Protein AF-A0A6C0K0M3-F1 (afdb_monomer_lite)

Organism: NCBI:txid1070528

Foldseek 3Di:
DDDDDDDDPPPPPPDPDPDCLVQLVQKAWADWDAAPDQPDAAPVRGRARIWTWIAGNNNRDIGTHHPVVVVVSQVSCVVVVNDGSVPPHPPPDDPPDPPSLVSVVSHDPVVVVVVLVVLLVVLVPDLDLVVLVVSLVVVVSNPDPNVVSNVSSVVSNVVSVVVVVVVVVVVVVVVVVVVVVVVVVVVVVVVVVVVVVVVVVVVVVVVVVVVVVVVVVVVVVVVVVVVVVVVVVVVVVVVVVVVVVVVVVVVVVVVVVVVVVVVVVVVVVVVVVVVVVVVVVVVVVVVVVVVVVPPDDDDPDDDDDDDDPDDPDFWDADPPPRDTDGDD

pLDDT: mean 70.74, std 19.94, range [25.89, 95.44]

Radius of gyration: 91.62 Å; chains: 1; bounding box: 154×68×231 Å

Structure (mmCIF, N/CA/C/O backbone):
data_AF-A0A6C0K0M3-F1
#
_entry.id   AF-A0A6C0K0M3-F1
#
loop_
_atom_site.group_PDB
_atom_site.id
_atom_site.type_symbol
_atom_site.label_atom_id
_atom_site.label_alt_id
_atom_site.label_comp_id
_atom_site.label_asym_id
_atom_site.label_entity_id
_atom_site.label_seq_id
_atom_site.pdbx_PDB_ins_code
_atom_site.Cartn_x
_atom_site.Cartn_y
_atom_site.Cartn_z
_atom_site.occupancy
_atom_site.B_iso_or_equiv
_atom_site.auth_seq_id
_atom_site.auth_comp_id
_atom_site.auth_asym_id
_atom_site.auth_atom_id
_atom_site.pdbx_PDB_model_num
ATOM 1 N N . MET A 1 1 ? -62.315 42.612 74.974 1.00 31.70 1 MET A N 1
ATOM 2 C CA . MET A 1 1 ? -62.059 41.355 75.702 1.00 31.70 1 MET A CA 1
ATOM 3 C C . MET A 1 1 ? -62.603 40.217 74.867 1.00 31.70 1 MET A C 1
ATOM 5 O O . MET A 1 1 ? -63.782 40.242 74.546 1.00 31.70 1 MET A O 1
ATOM 9 N N . GLY A 1 2 ? -61.755 39.282 74.465 1.00 31.12 2 GLY A N 1
ATOM 10 C CA . GLY A 1 2 ? -62.167 38.071 73.771 1.00 31.12 2 GLY A CA 1
ATOM 11 C C . GLY A 1 2 ? -61.187 36.982 74.152 1.00 31.12 2 GLY A C 1
ATOM 12 O O . GLY A 1 2 ? -59.998 37.145 73.905 1.00 31.12 2 GLY A O 1
ATOM 13 N N . ASP A 1 3 ? -61.679 35.921 74.785 1.00 31.31 3 ASP A N 1
ATOM 14 C CA . ASP A 1 3 ? -60.904 34.704 74.972 1.00 31.31 3 ASP A CA 1
ATOM 15 C C . ASP A 1 3 ? -61.822 33.478 75.092 1.00 31.31 3 ASP A C 1
ATOM 17 O O . ASP A 1 3 ? -62.708 33.405 75.937 1.00 31.31 3 ASP A O 1
ATOM 21 N N . ARG A 1 4 ? -61.556 32.538 74.179 1.00 32.44 4 ARG A N 1
ATOM 22 C CA . ARG A 1 4 ? -61.369 31.094 74.384 1.00 32.44 4 ARG A CA 1
ATOM 23 C C . ARG A 1 4 ? -62.404 30.326 75.216 1.00 32.44 4 ARG A C 1
ATOM 25 O O . ARG A 1 4 ? -62.289 30.260 76.428 1.00 32.44 4 ARG A O 1
ATOM 32 N N . HIS A 1 5 ? -63.149 29.463 74.521 1.00 28.44 5 HIS A N 1
ATOM 33 C CA . HIS A 1 5 ? -63.139 28.032 74.844 1.00 28.44 5 HIS A CA 1
ATOM 34 C C . HIS A 1 5 ? -63.039 27.188 73.567 1.00 28.44 5 HIS A C 1
ATOM 36 O O . HIS A 1 5 ? -63.961 27.106 72.760 1.00 28.44 5 HIS A O 1
ATOM 42 N N . ARG A 1 6 ? -61.855 26.584 73.399 1.00 32.03 6 ARG A N 1
ATOM 43 C CA . ARG A 1 6 ? -61.612 25.417 72.549 1.00 32.03 6 ARG A CA 1
ATOM 44 C C . ARG A 1 6 ? -62.499 24.282 73.060 1.00 32.03 6 ARG A C 1
ATOM 46 O O . ARG A 1 6 ? -62.405 23.945 74.236 1.00 32.03 6 ARG A O 1
ATOM 53 N N . PHE A 1 7 ? -63.297 23.682 72.187 1.00 28.17 7 PHE A N 1
ATOM 54 C CA . PHE A 1 7 ? -63.831 22.350 72.447 1.00 28.17 7 PHE A CA 1
ATOM 55 C C . PHE A 1 7 ? -62.683 21.340 72.334 1.00 28.17 7 PHE A C 1
ATOM 57 O O . PHE A 1 7 ? -61.965 21.307 71.333 1.00 28.17 7 PHE A O 1
ATOM 64 N N . GLU A 1 8 ? -62.476 20.577 73.403 1.00 25.89 8 GLU A N 1
ATOM 65 C CA . GLU A 1 8 ? -61.485 19.509 73.504 1.00 25.89 8 GLU A CA 1
ATOM 66 C C . GLU A 1 8 ? -61.768 18.374 72.501 1.00 25.89 8 GLU A C 1
ATOM 68 O O . GLU A 1 8 ? -62.903 17.900 72.413 1.00 25.89 8 GLU A O 1
ATOM 73 N N . PRO A 1 9 ? -60.750 17.867 71.782 1.00 34.91 9 PRO A N 1
ATOM 74 C CA . PRO A 1 9 ? -60.844 16.637 71.012 1.00 34.91 9 PRO A CA 1
ATOM 75 C C . PRO A 1 9 ? -60.501 15.451 71.923 1.00 34.91 9 PRO A C 1
ATOM 77 O O . PRO A 1 9 ? -59.385 14.950 71.894 1.00 34.91 9 PRO A O 1
ATOM 80 N N . ASN A 1 10 ? -61.443 15.003 72.753 1.00 32.31 10 ASN A N 1
ATOM 81 C CA . ASN A 1 10 ? -61.244 13.829 73.609 1.00 32.31 10 ASN A CA 1
ATOM 82 C C . ASN A 1 10 ? -62.453 12.893 73.576 1.00 32.31 10 ASN A C 1
ATOM 84 O O . ASN A 1 10 ? -63.173 12.779 74.556 1.00 32.31 10 ASN A O 1
ATOM 88 N N . ILE A 1 11 ? -62.627 12.181 72.457 1.00 29.06 11 ILE A N 1
ATOM 89 C CA . ILE A 1 11 ? -62.876 10.727 72.469 1.00 29.06 11 ILE A CA 1
ATOM 90 C C . ILE A 1 11 ? -62.094 10.120 71.289 1.00 29.06 11 ILE A C 1
ATOM 92 O O . ILE A 1 11 ? -62.640 9.511 70.372 1.00 29.06 11 ILE A O 1
ATOM 96 N N . LEU A 1 12 ? -60.772 10.302 71.304 1.00 32.34 12 LEU A N 1
ATOM 97 C CA . LEU A 1 12 ? -59.870 9.290 70.764 1.00 32.34 12 LEU A CA 1
ATOM 98 C C . LEU A 1 12 ? -60.018 8.075 71.687 1.00 32.34 12 LEU A C 1
ATOM 100 O O . LEU A 1 12 ? -59.371 7.996 72.730 1.00 32.34 12 LEU A O 1
ATOM 104 N N . LYS A 1 13 ? -60.912 7.140 71.344 1.00 32.41 13 LYS A N 1
ATOM 105 C CA . LYS A 1 13 ? -60.803 5.780 71.876 1.00 32.41 13 LYS A CA 1
ATOM 106 C C . LYS A 1 13 ? -59.485 5.228 71.340 1.00 32.41 13 LYS A C 1
ATOM 108 O O . LYS A 1 13 ? -59.413 4.820 70.188 1.00 32.41 13 LYS A O 1
ATOM 113 N N . LEU A 1 14 ? -58.444 5.283 72.167 1.00 38.47 14 LEU A N 1
ATOM 114 C CA . LEU A 1 14 ? -57.246 4.469 72.016 1.00 38.47 14 LEU A CA 1
ATOM 115 C C . LEU A 1 14 ? -57.704 3.012 72.051 1.00 38.47 14 LEU A C 1
ATOM 117 O O . LEU A 1 14 ? -57.935 2.455 73.124 1.00 38.47 14 LEU A O 1
ATOM 121 N N . SER A 1 15 ? -57.911 2.409 70.888 1.00 39.06 15 SER A N 1
ATOM 122 C CA . SER A 1 15 ? -58.034 0.968 70.823 1.00 39.06 15 SER A CA 1
ATOM 123 C C . SER A 1 15 ? -56.615 0.404 70.968 1.00 39.06 15 SER A C 1
ATOM 125 O O . SER A 1 15 ? -55.716 0.714 70.198 1.00 39.06 15 SER A O 1
ATOM 127 N N . GLN A 1 16 ? -56.394 -0.397 72.007 1.00 51.50 16 GLN A N 1
ATOM 128 C CA . GLN A 1 16 ? -55.295 -1.371 72.069 1.00 51.50 16 GLN A CA 1
ATOM 129 C C . GLN A 1 16 ? -55.851 -2.762 71.720 1.00 51.50 16 GLN A C 1
ATOM 131 O O . GLN A 1 16 ? -55.431 -3.779 72.270 1.00 51.50 16 GLN A O 1
ATOM 136 N N . SER A 1 17 ? -56.894 -2.791 70.884 1.00 55.06 17 SER A N 1
ATOM 137 C CA . SER A 1 17 ? -57.691 -3.981 70.630 1.00 55.06 17 SER A CA 1
ATOM 138 C C . SER A 1 17 ? -57.184 -4.690 69.386 1.00 55.06 17 SER A C 1
ATOM 140 O O . SER A 1 17 ? -57.087 -4.115 68.306 1.00 55.06 17 SER A O 1
ATOM 142 N N . ASN A 1 18 ? -56.923 -5.988 69.516 1.00 56.50 18 ASN A N 1
ATOM 143 C CA . ASN A 1 18 ? -56.655 -6.844 68.361 1.00 56.50 18 ASN A CA 1
ATOM 144 C C . ASN A 1 18 ? -57.954 -7.255 67.640 1.00 56.50 18 ASN A C 1
ATOM 146 O O . ASN A 1 18 ? -57.920 -8.041 66.693 1.00 56.50 18 ASN A O 1
ATOM 150 N N . ASN A 1 19 ? -59.109 -6.742 68.079 1.00 66.44 19 ASN A N 1
ATOM 151 C CA . ASN A 1 19 ? -60.378 -6.948 67.404 1.00 66.44 19 ASN A CA 1
ATOM 152 C C . ASN A 1 19 ? -60.464 -6.050 66.158 1.00 66.44 19 ASN A C 1
ATOM 154 O O . ASN A 1 19 ? -60.468 -4.822 66.253 1.00 66.44 19 ASN A O 1
ATOM 158 N N . ILE A 1 20 ? -60.563 -6.671 64.981 1.00 65.75 20 ILE A N 1
ATOM 159 C CA . ILE A 1 20 ? -60.645 -5.981 63.683 1.00 65.75 20 ILE A CA 1
ATOM 160 C C . ILE A 1 20 ? -61.828 -5.007 63.634 1.00 65.75 20 ILE A C 1
ATOM 162 O O . ILE A 1 20 ? -61.698 -3.924 63.063 1.00 65.75 20 ILE A O 1
ATOM 166 N N . ASP A 1 21 ? -62.960 -5.371 64.240 1.00 66.69 21 ASP A N 1
ATOM 167 C CA . ASP A 1 21 ? -64.177 -4.558 64.197 1.00 66.69 21 ASP A CA 1
ATOM 168 C C . ASP A 1 21 ? -64.072 -3.302 65.085 1.00 66.69 21 ASP A C 1
ATOM 170 O O . ASP A 1 21 ? -64.702 -2.286 64.793 1.00 66.69 21 ASP A O 1
ATOM 174 N N . GLU A 1 22 ? -63.251 -3.342 66.140 1.00 64.12 22 GLU A N 1
ATOM 175 C CA . GLU A 1 22 ? -63.040 -2.225 67.077 1.00 64.12 22 GLU A CA 1
ATOM 176 C C . GLU A 1 22 ? -61.901 -1.293 66.639 1.00 64.12 22 GLU A C 1
ATOM 178 O O . GLU A 1 22 ? -61.966 -0.088 66.877 1.00 64.12 22 GLU A O 1
ATOM 183 N N . ALA A 1 23 ? -60.881 -1.848 65.981 1.00 64.75 23 ALA A N 1
ATOM 184 C CA . ALA A 1 23 ? -59.618 -1.183 65.658 1.00 64.75 23 ALA A CA 1
ATOM 185 C C . ALA A 1 23 ? -59.435 -0.930 64.154 1.00 64.75 23 ALA A C 1
ATOM 187 O O . ALA A 1 23 ? -58.316 -0.821 63.664 1.00 64.75 23 ALA A O 1
ATOM 188 N N . LEU A 1 24 ? -60.519 -0.884 63.377 1.00 68.38 24 LEU A N 1
ATOM 189 C CA . LEU A 1 24 ? -60.476 -0.948 61.911 1.00 68.38 24 LEU A CA 1
ATOM 190 C C . LEU A 1 24 ? -59.542 0.079 61.239 1.00 68.38 24 LEU A C 1
ATOM 192 O O . LEU A 1 24 ? -58.923 -0.231 60.226 1.00 68.38 24 LEU A O 1
ATOM 196 N N . LEU A 1 25 ? -59.434 1.288 61.801 1.00 67.81 25 LEU A N 1
ATOM 197 C CA . LEU A 1 25 ? -58.570 2.368 61.299 1.00 67.81 25 LEU A CA 1
ATOM 198 C C . LEU A 1 25 ? -57.067 2.105 61.530 1.00 67.81 25 LEU A C 1
ATOM 200 O O . LEU A 1 25 ? -56.226 2.781 60.941 1.00 67.81 25 LEU A O 1
ATOM 204 N N . GLU A 1 26 ? -56.730 1.153 62.398 1.00 68.69 26 GLU A N 1
ATOM 205 C CA . GLU A 1 26 ? -55.360 0.803 62.781 1.00 68.69 26 GLU A CA 1
ATOM 206 C C . GLU A 1 26 ? -54.785 -0.323 61.911 1.00 68.69 26 GLU A C 1
ATOM 208 O O . GLU A 1 26 ? -53.579 -0.542 61.934 1.00 68.69 26 GLU A O 1
ATOM 213 N N . TRP A 1 27 ? -55.609 -1.029 61.129 1.00 68.69 27 TRP A N 1
ATOM 214 C CA . TRP A 1 27 ? -55.171 -2.171 60.325 1.00 68.69 27 TRP A CA 1
ATOM 215 C C . TRP A 1 27 ? -54.848 -1.798 58.870 1.00 68.69 27 TRP A C 1
ATOM 217 O O . TRP A 1 27 ? -55.700 -1.311 58.126 1.00 68.69 27 TRP A O 1
ATOM 227 N N . TYR A 1 28 ? -53.637 -2.134 58.427 1.00 67.12 28 TYR A N 1
ATOM 228 C CA . TYR A 1 28 ? -53.098 -1.860 57.094 1.00 67.12 28 TYR A CA 1
ATOM 229 C C . TYR A 1 28 ? -52.897 -3.150 56.312 1.00 67.12 28 TYR A C 1
ATOM 231 O O . TYR A 1 28 ? -52.460 -4.160 56.861 1.00 67.12 28 TYR A O 1
ATOM 239 N N . PHE A 1 29 ? -53.205 -3.117 55.018 1.00 64.50 29 PHE A N 1
ATOM 240 C CA . PHE A 1 29 ? -52.942 -4.243 54.132 1.00 64.50 29 PHE A CA 1
ATOM 241 C C . PHE A 1 29 ? -51.439 -4.340 53.837 1.00 64.50 29 PHE A C 1
ATOM 243 O O . PHE A 1 29 ? -50.824 -3.353 53.440 1.00 64.50 29 PHE A O 1
ATOM 250 N N . PHE A 1 30 ? -50.859 -5.527 54.013 1.00 59.84 30 PHE A N 1
ATOM 251 C CA . PHE A 1 30 ? -49.427 -5.761 53.823 1.00 59.84 30 PHE A CA 1
ATOM 252 C C . PHE A 1 30 ? -49.127 -6.564 52.562 1.00 59.84 30 PHE A C 1
ATOM 254 O O . PHE A 1 30 ? -48.412 -6.103 51.675 1.00 59.84 30 PHE A O 1
ATOM 261 N N . SER A 1 31 ? -49.666 -7.780 52.481 1.00 62.44 31 SER A N 1
ATOM 262 C CA . SER A 1 31 ? -49.377 -8.700 51.386 1.00 62.44 31 SER A CA 1
ATOM 263 C C . SER A 1 31 ? -50.583 -9.550 51.029 1.00 62.44 31 SER A C 1
ATOM 265 O O . SER A 1 31 ? -51.498 -9.775 51.828 1.00 62.44 31 SER A O 1
ATOM 267 N N . GLN A 1 32 ? -50.560 -10.050 49.799 1.00 75.88 32 GLN A N 1
ATOM 268 C CA . GLN A 1 32 ? -51.421 -11.131 49.363 1.00 75.88 32 GLN A CA 1
ATOM 269 C C . GLN A 1 32 ? -50.545 -12.285 48.901 1.00 75.88 32 GLN A C 1
ATOM 271 O O . GLN A 1 32 ? -49.780 -12.143 47.949 1.00 75.88 32 GLN A O 1
ATOM 276 N N . ASP A 1 33 ? -50.735 -13.436 49.528 1.00 70.31 33 ASP A N 1
ATOM 277 C CA . ASP A 1 33 ? -49.990 -14.650 49.237 1.00 70.31 33 ASP A CA 1
ATOM 278 C C . ASP A 1 33 ? -50.957 -15.786 48.889 1.00 70.31 33 ASP A C 1
ATOM 280 O O . ASP A 1 33 ? -52.086 -15.867 49.385 1.00 70.31 33 ASP A O 1
ATOM 284 N N . ARG A 1 34 ? -50.526 -16.679 47.996 1.00 72.88 34 ARG A N 1
ATOM 285 C CA . ARG A 1 34 ? -51.274 -17.889 47.645 1.00 72.88 34 ARG A CA 1
ATOM 286 C C . ARG A 1 34 ? -50.516 -19.095 48.174 1.00 72.88 34 ARG A C 1
ATOM 288 O O . ARG A 1 34 ? -49.448 -19.420 47.669 1.00 72.88 34 ARG A O 1
ATOM 295 N N . VAL A 1 35 ? -51.091 -19.770 49.163 1.00 71.06 35 VAL A N 1
ATOM 296 C CA . VAL A 1 35 ? -50.543 -21.009 49.719 1.00 71.06 35 VAL A CA 1
ATOM 297 C C . VAL A 1 35 ? -51.148 -22.212 48.995 1.00 71.06 35 VAL A C 1
ATOM 299 O O . VAL A 1 35 ? -52.355 -22.278 48.744 1.00 71.06 35 VAL A O 1
ATOM 302 N N . HIS A 1 36 ? -50.293 -23.160 48.604 1.00 59.12 36 HIS A N 1
ATOM 303 C CA . HIS A 1 36 ? -50.689 -24.337 47.820 1.00 59.12 36 HIS A CA 1
ATOM 304 C C . HIS A 1 36 ? -51.577 -25.312 48.612 1.00 59.12 36 HIS A C 1
ATOM 306 O O . HIS A 1 36 ? -52.382 -26.033 48.025 1.00 59.12 36 HIS A O 1
ATOM 312 N N . THR A 1 37 ? -51.480 -25.288 49.941 1.00 67.06 37 THR A N 1
ATOM 313 C CA . THR A 1 37 ? -52.253 -26.106 50.883 1.00 67.06 37 THR A CA 1
ATOM 314 C C . THR A 1 37 ? -53.018 -25.219 51.863 1.00 67.06 37 THR A C 1
ATOM 316 O O . THR A 1 37 ? -52.563 -24.134 52.204 1.00 67.06 37 THR A O 1
ATOM 319 N N . LYS A 1 38 ? -54.175 -25.684 52.355 1.00 70.56 38 LYS A N 1
ATOM 320 C CA . LYS A 1 38 ? -55.010 -25.006 53.371 1.00 70.56 38 LYS A CA 1
ATOM 321 C C . LYS A 1 38 ? -54.387 -25.066 54.784 1.00 70.56 38 LYS A C 1
ATOM 323 O O . LYS A 1 38 ? -55.040 -25.517 55.721 1.00 70.56 38 LYS A O 1
ATOM 328 N N . SER A 1 39 ? -53.117 -24.687 54.916 1.00 71.19 39 SER A N 1
ATOM 329 C CA . SER A 1 39 ? -52.360 -24.706 56.177 1.00 71.19 39 SER A CA 1
ATOM 330 C C . SER A 1 39 ? -52.611 -23.471 57.041 1.00 71.19 39 SER A C 1
ATOM 332 O O . SER A 1 39 ? -52.556 -23.562 58.262 1.00 71.19 39 SER A O 1
ATOM 334 N N . GLU A 1 40 ? -52.932 -22.339 56.419 1.00 71.06 40 GLU A N 1
ATOM 335 C CA . GLU A 1 40 ? -53.134 -21.069 57.114 1.00 71.06 40 GLU A CA 1
ATOM 336 C C . GLU A 1 40 ? -54.575 -20.911 57.604 1.00 71.06 40 GLU A C 1
ATOM 338 O O . GLU A 1 40 ? -55.530 -21.308 56.921 1.00 71.06 40 GLU A O 1
ATOM 343 N N . ARG A 1 41 ? -54.745 -20.294 58.779 1.00 76.00 41 ARG A N 1
ATOM 344 C CA . ARG A 1 41 ? -56.058 -20.019 59.380 1.00 76.00 41 ARG A CA 1
ATOM 345 C C . ARG A 1 41 ? -56.385 -18.535 59.320 1.00 76.00 41 ARG A C 1
ATOM 347 O O . ARG A 1 41 ? -55.614 -17.687 59.747 1.00 76.00 41 ARG A O 1
ATOM 354 N N . CYS A 1 42 ? -57.575 -18.235 58.816 1.00 76.31 42 CYS A N 1
ATOM 355 C CA . CYS A 1 42 ? -58.160 -16.906 58.899 1.00 76.31 42 CYS A CA 1
ATOM 356 C C . CYS A 1 42 ? -58.506 -16.560 60.355 1.00 76.31 42 CYS A C 1
ATOM 358 O O . CYS A 1 42 ? -58.821 -17.457 61.129 1.00 76.31 42 CYS A O 1
ATOM 360 N N . VAL A 1 43 ? -58.630 -15.270 60.683 1.00 72.88 43 VAL A N 1
ATOM 361 C CA . VAL A 1 43 ? -59.208 -14.794 61.963 1.00 72.88 43 VAL A CA 1
ATOM 362 C C . VAL A 1 43 ? -60.587 -15.399 62.285 1.00 72.88 43 VAL A C 1
ATOM 364 O O . VAL A 1 43 ? -60.918 -15.606 63.445 1.00 72.88 43 VAL A O 1
ATOM 367 N N . CYS A 1 44 ? -61.388 -15.776 61.281 1.00 76.44 44 CYS A N 1
ATOM 368 C CA . CYS A 1 44 ? -62.646 -16.506 61.500 1.00 76.44 44 CYS A CA 1
ATOM 369 C C . CYS A 1 44 ? -62.463 -18.027 61.704 1.00 76.44 44 CYS A C 1
ATOM 371 O O . CYS A 1 44 ? -63.416 -18.787 61.538 1.00 76.44 44 CYS A O 1
ATOM 373 N N . ASN A 1 45 ? -61.238 -18.485 61.975 1.00 80.19 45 ASN A N 1
ATOM 374 C CA . ASN A 1 45 ? -60.812 -19.884 62.094 1.00 80.19 45 ASN A CA 1
ATOM 375 C C . ASN A 1 45 ? -61.045 -20.768 60.855 1.00 80.19 45 ASN A C 1
ATOM 377 O O . ASN A 1 45 ? -60.901 -21.987 60.918 1.00 80.19 45 ASN A O 1
ATOM 381 N N . SER A 1 46 ? -61.365 -20.177 59.702 1.00 77.38 46 SER A N 1
ATOM 382 C CA . SER A 1 46 ? -61.468 -20.914 58.439 1.00 77.38 46 SER A CA 1
ATOM 383 C C . SER A 1 46 ? -60.088 -21.158 57.833 1.00 77.38 46 SER A C 1
ATOM 385 O O . SER A 1 46 ? -59.286 -20.229 57.759 1.00 77.38 46 SER A O 1
ATOM 387 N N . ASN A 1 47 ? -59.832 -22.363 57.321 1.00 83.44 47 ASN A N 1
ATOM 388 C CA . ASN A 1 47 ? -58.599 -22.636 56.579 1.00 83.44 47 ASN A CA 1
ATOM 389 C C . ASN A 1 47 ? -58.623 -21.945 55.203 1.00 83.44 47 ASN A C 1
ATOM 391 O O . ASN A 1 47 ? -59.622 -22.030 54.476 1.00 83.44 47 ASN A O 1
ATOM 395 N N . ILE A 1 48 ? -57.522 -21.295 54.826 1.00 80.38 48 ILE A N 1
ATOM 396 C CA . ILE A 1 48 ? -57.436 -20.418 53.650 1.00 80.38 48 ILE A CA 1
ATOM 397 C C . ILE A 1 48 ? -56.297 -20.819 52.707 1.00 80.38 48 ILE A C 1
ATOM 399 O O . ILE A 1 48 ? -55.283 -21.361 53.126 1.00 80.38 48 ILE A O 1
ATOM 403 N N . THR A 1 49 ? -56.498 -20.578 51.408 1.00 78.62 49 THR A N 1
ATOM 404 C CA . THR A 1 49 ? -55.486 -20.765 50.345 1.00 78.62 49 THR A CA 1
ATOM 405 C C . THR A 1 49 ? -54.997 -19.450 49.750 1.00 78.62 49 THR A C 1
ATOM 407 O O . THR A 1 49 ? -53.926 -19.388 49.158 1.00 78.62 49 THR A O 1
ATOM 410 N N . ILE A 1 50 ? -55.799 -18.396 49.881 1.00 78.06 50 ILE A N 1
ATOM 411 C CA . ILE A 1 50 ? -55.430 -17.027 49.544 1.00 78.06 50 ILE A CA 1
ATOM 412 C C . ILE A 1 50 ? -55.425 -16.277 50.864 1.00 78.06 50 ILE A C 1
ATOM 414 O O . ILE A 1 50 ? -56.462 -16.190 51.530 1.00 78.06 50 ILE A O 1
ATOM 418 N N . VAL A 1 51 ? -54.244 -15.806 51.232 1.00 75.31 51 VAL A N 1
ATOM 419 C CA . VAL A 1 51 ? -53.947 -15.171 52.504 1.00 75.31 51 VAL A CA 1
ATOM 420 C C . VAL A 1 51 ? -53.766 -13.689 52.239 1.00 75.31 51 VAL A C 1
ATOM 422 O O . VAL A 1 51 ? -52.895 -13.295 51.469 1.00 75.31 51 VAL A O 1
ATOM 425 N N . HIS A 1 52 ? -54.620 -12.875 52.845 1.00 77.50 52 HIS A N 1
ATOM 426 C CA . HIS A 1 52 ? -54.451 -11.431 52.901 1.00 77.50 52 HIS A CA 1
ATOM 427 C C . HIS A 1 52 ? -53.904 -11.085 54.279 1.00 77.50 52 HIS A C 1
ATOM 429 O O . HIS A 1 52 ? -54.592 -11.283 55.283 1.00 77.50 52 HIS A O 1
ATOM 435 N N . THR A 1 53 ? -52.670 -10.606 54.322 1.00 69.94 53 THR A N 1
ATOM 436 C CA . THR A 1 53 ? -51.991 -10.245 55.563 1.00 69.94 53 THR A CA 1
ATOM 437 C C . THR A 1 53 ? -52.294 -8.793 55.885 1.00 69.94 53 THR A C 1
ATOM 439 O O . THR A 1 53 ? -52.071 -7.909 55.054 1.00 69.94 53 THR A O 1
ATOM 442 N N . TYR A 1 54 ? -52.794 -8.557 57.091 1.00 68.75 54 TYR A N 1
ATOM 443 C CA . TYR A 1 54 ? -53.032 -7.229 57.637 1.00 68.75 54 TYR A CA 1
ATOM 444 C C . TYR A 1 54 ? -52.188 -7.011 58.880 1.00 68.75 54 TYR A C 1
ATOM 446 O O . TYR A 1 54 ? -51.930 -7.952 59.627 1.00 68.75 54 TYR A O 1
ATOM 454 N N . LEU A 1 55 ? -51.790 -5.768 59.108 1.00 61.09 55 LEU A N 1
ATOM 455 C CA . LEU A 1 55 ? -50.936 -5.368 60.217 1.00 61.09 55 LEU A CA 1
ATOM 456 C C . LEU A 1 55 ? -51.587 -4.240 60.988 1.00 61.09 55 LEU A C 1
ATOM 458 O O . LEU A 1 55 ? -52.034 -3.270 60.382 1.00 61.09 55 LEU A O 1
ATOM 462 N N . ASN A 1 56 ? -51.622 -4.346 62.308 1.00 64.31 56 ASN A N 1
ATOM 463 C CA . ASN A 1 56 ? -52.078 -3.253 63.149 1.00 64.31 56 ASN A CA 1
ATOM 464 C C . ASN A 1 56 ? -50.904 -2.292 63.413 1.00 64.31 56 ASN A C 1
ATOM 466 O O . ASN A 1 56 ? -49.880 -2.701 63.957 1.00 64.31 56 ASN A O 1
ATOM 470 N N . SER A 1 57 ? -51.046 -1.015 63.049 1.00 56.94 57 SER A N 1
ATOM 471 C CA . SER A 1 57 ? -49.994 0.000 63.213 1.00 56.94 57 SER A CA 1
ATOM 472 C C . SER A 1 57 ? -49.776 0.461 64.653 1.00 56.94 57 SER A C 1
ATOM 474 O O . SER A 1 57 ? -48.805 1.159 64.926 1.00 56.94 57 SER A O 1
ATOM 476 N N . LYS A 1 58 ? -50.681 0.122 65.574 1.00 57.69 58 LYS A N 1
ATOM 477 C CA . LYS A 1 58 ? -50.586 0.448 67.001 1.00 57.69 58 LYS A CA 1
ATOM 478 C C . LYS A 1 58 ? -50.089 -0.722 67.841 1.00 57.69 58 LYS A C 1
ATOM 480 O O . LYS A 1 58 ? -49.417 -0.482 68.839 1.00 57.69 58 LYS A O 1
ATOM 485 N N . THR A 1 59 ? -50.392 -1.964 67.457 1.00 54.69 59 THR A N 1
ATOM 486 C CA . THR A 1 59 ? -49.992 -3.162 68.221 1.00 54.69 59 THR A CA 1
ATOM 487 C C . THR A 1 59 ? -48.873 -3.975 67.570 1.00 54.69 59 THR A C 1
ATOM 489 O O . THR A 1 59 ? -48.327 -4.867 68.216 1.00 54.69 59 THR A O 1
ATOM 492 N N . GLY A 1 60 ? -48.535 -3.715 66.301 1.00 51.41 60 GLY A N 1
ATOM 493 C CA . GLY A 1 60 ? -47.529 -4.471 65.543 1.00 51.41 60 GLY A CA 1
ATOM 494 C C . GLY A 1 60 ? -47.956 -5.900 65.184 1.00 51.41 60 GLY A C 1
ATOM 495 O O . GLY A 1 60 ? -47.197 -6.642 64.561 1.00 51.41 60 GLY A O 1
ATOM 496 N N . GLN A 1 61 ? -49.169 -6.315 65.560 1.00 58.12 61 GLN A N 1
ATOM 497 C CA . GLN A 1 61 ? -49.651 -7.666 65.300 1.00 58.12 61 GLN A CA 1
ATOM 498 C C . GLN A 1 61 ? -50.077 -7.847 63.844 1.00 58.12 61 GLN A C 1
ATOM 500 O O . GLN A 1 61 ? -50.699 -6.971 63.240 1.00 58.12 61 GLN A O 1
ATOM 505 N N . ALA A 1 62 ? -49.792 -9.034 63.308 1.00 63.16 62 ALA A N 1
ATOM 506 C CA . ALA A 1 62 ? -50.277 -9.472 62.011 1.00 63.16 62 ALA A CA 1
ATOM 507 C C . ALA A 1 62 ? -51.522 -10.349 62.167 1.00 63.16 62 ALA A C 1
ATOM 509 O O . ALA A 1 62 ? -51.574 -11.222 63.034 1.00 63.16 62 ALA A O 1
ATOM 510 N N . CYS A 1 63 ? -52.504 -10.167 61.290 1.00 72.25 63 CYS A N 1
ATOM 511 C CA . CYS A 1 63 ? -53.627 -11.082 61.163 1.00 72.25 63 CYS A CA 1
ATOM 512 C C . CYS A 1 63 ? -53.791 -11.554 59.717 1.00 72.25 63 CYS A C 1
ATOM 514 O O . CYS A 1 63 ? -53.488 -10.843 58.756 1.00 72.25 63 CYS A O 1
ATOM 516 N N . LEU A 1 64 ? -54.265 -12.790 59.573 1.00 76.00 64 LEU A N 1
ATOM 517 C CA . LEU A 1 64 ? -54.449 -13.436 58.282 1.00 76.00 64 LEU A CA 1
ATOM 518 C C . LEU A 1 64 ? -55.933 -13.490 57.947 1.00 76.00 64 LEU A C 1
ATOM 520 O O . LEU A 1 64 ? -56.746 -14.010 58.718 1.00 76.00 64 LEU A O 1
ATOM 524 N N . LEU A 1 65 ? -56.299 -12.981 56.775 1.00 79.19 65 LEU A N 1
ATOM 525 C CA . LEU A 1 65 ? -57.672 -12.977 56.294 1.00 79.19 65 LEU A CA 1
ATOM 526 C C . LEU A 1 65 ? -57.815 -13.792 55.015 1.00 79.19 65 LEU A C 1
ATOM 528 O O . LEU A 1 65 ? -57.091 -13.613 54.041 1.00 79.19 65 LEU A O 1
ATOM 532 N N . GLY A 1 66 ? -58.822 -14.662 54.986 1.00 81.12 66 GLY A N 1
ATOM 533 C CA . GLY A 1 66 ? -59.296 -15.261 53.745 1.00 81.12 66 GLY A CA 1
ATOM 534 C C . GLY A 1 66 ? -60.109 -14.270 52.923 1.00 81.12 66 GLY A C 1
ATOM 535 O O . GLY A 1 66 ? -60.667 -13.309 53.454 1.00 81.12 66 GLY A O 1
ATOM 536 N N . GLY A 1 67 ? -60.291 -14.556 51.634 1.00 79.31 67 GLY A N 1
ATOM 537 C CA . GLY A 1 67 ? -60.987 -13.653 50.707 1.00 79.31 67 GLY A CA 1
ATOM 538 C C . GLY A 1 67 ? -62.416 -13.234 51.106 1.00 79.31 67 GLY A C 1
ATOM 539 O O . GLY A 1 67 ? -62.905 -12.206 50.638 1.00 79.31 67 GLY A O 1
ATOM 540 N N . LYS A 1 68 ? -63.122 -13.992 51.964 1.00 79.19 68 LYS A N 1
ATOM 541 C CA . LYS A 1 68 ? -64.419 -13.560 52.531 1.00 79.19 68 LYS A CA 1
ATOM 542 C C . LYS A 1 68 ? -64.247 -12.509 53.636 1.00 79.19 68 LYS A C 1
ATOM 544 O O . LYS A 1 68 ? -64.942 -11.500 53.602 1.00 79.19 68 LYS A O 1
ATOM 549 N N . CYS A 1 69 ? -63.333 -12.721 54.583 1.00 78.31 69 CYS A N 1
ATOM 550 C CA . CYS A 1 69 ? -63.080 -11.767 55.668 1.00 78.31 69 CYS A CA 1
ATOM 551 C C . CYS A 1 69 ? -62.388 -10.498 55.163 1.00 78.31 69 CYS A C 1
ATOM 553 O O . CYS A 1 69 ? -62.765 -9.406 55.569 1.00 78.31 69 CYS A O 1
ATOM 555 N N . HIS A 1 70 ? -61.484 -10.633 54.191 1.00 82.38 70 HIS A N 1
ATOM 556 C CA . HIS A 1 70 ? -60.879 -9.516 53.462 1.00 82.38 70 HIS A CA 1
ATOM 557 C C . HIS A 1 70 ? -61.924 -8.570 52.856 1.00 82.38 70 HIS A C 1
ATOM 559 O O . HIS A 1 70 ? -61.876 -7.358 53.044 1.00 82.38 70 HIS A O 1
ATOM 565 N N . ARG A 1 71 ? -62.931 -9.124 52.163 1.00 78.44 71 ARG A N 1
ATOM 566 C CA . ARG A 1 71 ? -64.019 -8.325 51.575 1.00 78.44 71 ARG A CA 1
ATOM 567 C C . ARG A 1 71 ? -64.839 -7.588 52.630 1.00 78.44 71 ARG A C 1
ATOM 569 O O . ARG A 1 71 ? -65.074 -6.395 52.468 1.00 78.44 71 ARG A O 1
ATOM 576 N N . LYS A 1 72 ? -65.201 -8.266 53.724 1.00 77.88 72 LYS A N 1
ATOM 577 C CA . LYS A 1 72 ? -65.912 -7.638 54.850 1.00 77.88 72 LYS A CA 1
ATOM 578 C C . LYS A 1 72 ? -65.114 -6.481 55.451 1.00 77.88 72 LYS A C 1
ATOM 580 O O . LYS A 1 72 ? -65.681 -5.425 55.713 1.00 77.88 72 LYS A O 1
ATOM 585 N N . MET A 1 73 ? -63.804 -6.659 55.604 1.00 76.31 73 MET A N 1
ATOM 586 C CA . MET A 1 73 ? -62.910 -5.620 56.106 1.00 76.31 73 MET A CA 1
ATOM 587 C C . MET A 1 73 ? -62.846 -4.416 55.160 1.00 76.31 73 MET A C 1
ATOM 589 O O . MET A 1 73 ? -62.995 -3.282 55.604 1.00 76.31 73 MET A O 1
ATOM 593 N N . LYS A 1 74 ? -62.734 -4.640 53.843 1.00 72.88 74 LYS A N 1
ATOM 594 C CA . LYS A 1 74 ? -62.798 -3.563 52.838 1.00 72.88 74 LYS A CA 1
ATOM 595 C C . LYS A 1 74 ? -64.122 -2.805 52.864 1.00 72.88 74 LYS A C 1
ATOM 597 O O . LYS A 1 74 ? -64.139 -1.582 52.751 1.00 72.88 74 LYS A O 1
ATOM 602 N N . GLU A 1 75 ? -65.236 -3.515 52.992 1.00 72.06 75 GLU A N 1
ATOM 603 C CA . GLU A 1 75 ? -66.569 -2.912 53.083 1.00 72.06 75 GLU A CA 1
ATOM 604 C C . GLU A 1 75 ? -66.748 -2.104 54.372 1.00 72.06 75 GLU A C 1
ATOM 606 O O . GLU A 1 75 ? -67.355 -1.033 54.351 1.00 72.06 75 GLU A O 1
ATOM 611 N N . ALA A 1 76 ? -66.212 -2.585 55.496 1.00 70.88 76 ALA A N 1
ATOM 612 C CA . ALA A 1 76 ? -66.179 -1.834 56.745 1.00 70.88 76 ALA A CA 1
ATOM 613 C C . ALA A 1 76 ? -65.294 -0.581 56.620 1.00 70.88 76 ALA A C 1
ATOM 615 O O . ALA A 1 76 ? -65.703 0.496 57.049 1.00 70.88 76 ALA A O 1
ATOM 616 N N . ALA A 1 77 ? -64.120 -0.689 55.989 1.00 67.81 77 ALA A N 1
ATOM 617 C CA . ALA A 1 77 ? -63.186 0.425 55.818 1.00 67.81 77 ALA A CA 1
ATOM 618 C C . ALA A 1 77 ? -63.802 1.547 54.969 1.00 67.81 77 ALA A C 1
ATOM 620 O O . ALA A 1 77 ? -63.792 2.710 55.370 1.00 67.81 77 ALA A O 1
ATOM 621 N N . ARG A 1 78 ? -64.442 1.186 53.847 1.00 68.69 78 ARG A N 1
ATOM 622 C CA . ARG A 1 78 ? -65.158 2.135 52.976 1.00 68.69 78 ARG A CA 1
ATOM 623 C C . ARG A 1 78 ? -66.289 2.858 53.704 1.00 68.69 78 ARG A C 1
ATOM 625 O O . ARG A 1 78 ? -66.444 4.061 53.530 1.00 68.69 78 ARG A O 1
ATOM 632 N N . ARG A 1 79 ? -67.066 2.143 54.531 1.00 68.81 79 ARG A N 1
ATOM 633 C CA . ARG A 1 79 ? -68.146 2.743 55.339 1.00 68.81 79 ARG A CA 1
ATOM 634 C C . ARG A 1 79 ? -67.629 3.761 56.359 1.00 68.81 79 ARG A C 1
ATOM 636 O O . ARG A 1 79 ? -68.353 4.694 56.677 1.00 68.81 79 ARG A O 1
ATOM 643 N N . ASN A 1 80 ? -66.389 3.609 56.820 1.00 65.31 80 ASN A N 1
ATOM 644 C CA . ASN A 1 80 ? -65.730 4.527 57.752 1.00 65.31 80 ASN A CA 1
ATOM 645 C C . ASN A 1 80 ? -64.919 5.637 57.053 1.00 65.31 80 ASN A C 1
ATOM 647 O O . ASN A 1 80 ? -64.091 6.285 57.685 1.00 65.31 80 ASN A O 1
ATOM 651 N N . GLY A 1 81 ? -65.134 5.868 55.752 1.00 57.88 81 GLY A N 1
ATOM 652 C CA . GLY A 1 81 ? -64.502 6.970 55.020 1.00 57.88 81 GLY A CA 1
ATOM 653 C C . GLY A 1 81 ? -63.022 6.760 54.684 1.00 57.88 81 GLY A C 1
ATOM 654 O O . GLY A 1 81 ? -62.378 7.687 54.195 1.00 57.88 81 GLY A O 1
ATOM 655 N N . LEU A 1 82 ? -62.473 5.558 54.894 1.00 62.09 82 LEU A N 1
ATOM 656 C CA . LEU A 1 82 ? -61.128 5.224 54.432 1.00 62.09 82 LEU A CA 1
ATOM 657 C C . LEU A 1 82 ? -61.143 5.056 52.905 1.00 62.09 82 LEU A C 1
ATOM 659 O O . LEU A 1 82 ? -61.782 4.139 52.376 1.00 62.09 82 LEU A O 1
ATOM 663 N N . GLN A 1 83 ? -60.432 5.929 52.184 1.00 55.50 83 GLN A N 1
ATOM 664 C CA . GLN A 1 83 ? -60.136 5.707 50.767 1.00 55.50 83 GLN A CA 1
ATOM 665 C C . GLN A 1 83 ? -59.322 4.414 50.616 1.00 55.50 83 GLN A C 1
ATOM 667 O O . GLN A 1 83 ? -58.517 4.088 51.484 1.00 55.50 83 GLN A O 1
ATOM 672 N N . SER A 1 84 ? -59.612 3.651 49.557 1.00 48.72 84 SER A N 1
ATOM 673 C CA . SER A 1 84 ? -59.192 2.260 49.324 1.00 48.72 84 SER A CA 1
ATOM 674 C C . SER A 1 84 ? -57.924 1.835 50.072 1.00 48.72 84 SER A C 1
ATOM 676 O O . SER A 1 84 ? -56.819 2.201 49.693 1.00 48.72 84 SER A O 1
ATOM 678 N N . SER A 1 85 ? -58.067 0.963 51.071 1.00 47.78 85 SER A N 1
ATOM 679 C CA . SER A 1 85 ? -56.942 0.359 51.804 1.00 47.78 85 SER A CA 1
ATOM 680 C C . SER A 1 85 ? -55.975 -0.452 50.922 1.00 47.78 85 SER A C 1
ATOM 682 O O . SER A 1 85 ? -54.973 -0.945 51.418 1.00 47.78 85 SER A O 1
ATOM 684 N N . ASP A 1 86 ? -56.286 -0.626 49.634 1.00 44.09 86 ASP A N 1
ATOM 685 C CA . ASP A 1 86 ? -55.395 -1.229 48.641 1.00 44.09 86 ASP A CA 1
ATOM 686 C C . ASP A 1 86 ? -54.309 -0.258 48.140 1.00 44.09 86 ASP A C 1
ATOM 688 O O . ASP A 1 86 ? -53.388 -0.700 47.462 1.00 44.09 86 ASP A O 1
ATOM 692 N N . SER A 1 87 ? -54.410 1.048 48.429 1.00 40.19 87 SER A N 1
ATOM 693 C CA . SER A 1 87 ? -53.550 2.074 47.818 1.00 40.19 87 SER A CA 1
ATOM 694 C C . SER A 1 87 ? -52.594 2.788 48.772 1.00 40.19 87 SER A C 1
ATOM 696 O O . SER A 1 87 ? -51.895 3.693 48.333 1.00 40.19 87 SER A O 1
ATOM 698 N N . ARG A 1 88 ? -52.506 2.396 50.048 1.00 41.19 88 ARG A N 1
ATOM 699 C CA . ARG A 1 88 ? -51.323 2.736 50.853 1.00 41.19 88 ARG A CA 1
ATOM 700 C C . ARG A 1 88 ? -50.376 1.551 50.823 1.00 41.19 88 ARG A C 1
ATOM 702 O O . ARG A 1 88 ? -50.402 0.698 51.703 1.00 41.19 88 ARG A O 1
ATOM 709 N N . THR A 1 89 ? -49.566 1.479 49.771 1.00 36.72 89 THR A N 1
ATOM 710 C CA . THR A 1 89 ? -48.346 0.675 49.798 1.00 36.72 89 THR A CA 1
ATOM 711 C C . THR A 1 89 ? -47.556 1.063 51.041 1.00 36.72 89 THR A C 1
ATOM 713 O O . THR A 1 89 ? -47.301 2.241 51.263 1.00 36.72 89 THR A O 1
ATOM 716 N N . CYS A 1 90 ? -47.118 0.075 51.818 1.00 39.88 90 CYS A N 1
ATOM 717 C CA . CYS A 1 90 ? -46.195 0.210 52.953 1.00 39.88 90 CYS A CA 1
ATOM 718 C C . CYS A 1 90 ? -44.813 0.811 52.560 1.00 39.88 90 CYS A C 1
ATOM 720 O O . CYS A 1 90 ? -43.842 0.665 53.289 1.00 39.88 90 CYS A O 1
ATOM 722 N N . MET A 1 91 ? -44.691 1.436 51.384 1.00 37.41 91 MET A N 1
ATOM 723 C CA . MET A 1 91 ? -43.458 1.954 50.787 1.00 37.41 91 MET A CA 1
ATOM 724 C C . MET A 1 91 ? -43.533 3.451 50.449 1.00 37.41 91 MET A C 1
ATOM 726 O O . MET A 1 91 ? -42.778 3.920 49.607 1.00 37.41 91 MET A O 1
ATOM 730 N N . GLU A 1 92 ? -44.410 4.215 51.095 1.00 33.75 92 GLU A N 1
ATOM 731 C CA . GLU A 1 92 ? -44.243 5.672 51.198 1.00 33.75 92 GLU A CA 1
ATOM 732 C C . GLU A 1 92 ? -43.823 6.013 52.632 1.00 33.75 92 GLU A C 1
ATOM 734 O O . GLU A 1 92 ? -44.525 6.705 53.360 1.00 33.75 92 GLU A O 1
ATOM 739 N N . PHE A 1 93 ? -42.694 5.452 53.073 1.00 35.81 93 PHE A N 1
ATOM 740 C CA . PHE A 1 93 ? -42.010 5.954 54.261 1.00 35.81 93 PHE A CA 1
ATOM 741 C C . PHE A 1 93 ? -41.060 7.058 53.808 1.00 35.81 93 PHE A C 1
ATOM 743 O O . PHE A 1 93 ? -40.046 6.791 53.157 1.00 35.81 93 PHE A O 1
ATOM 750 N N . GLU A 1 94 ? -41.401 8.307 54.123 1.00 33.03 94 GLU A N 1
ATOM 751 C CA . GLU A 1 94 ? -40.417 9.383 54.086 1.00 33.03 94 GLU A CA 1
ATOM 752 C C . GLU A 1 94 ? -39.307 9.077 55.113 1.00 33.03 94 GLU A C 1
ATOM 754 O O . GLU A 1 94 ? -39.602 8.617 56.216 1.00 33.03 94 GLU A O 1
ATOM 759 N N . PRO A 1 95 ? -38.016 9.307 54.804 1.00 35.81 95 PRO A N 1
ATOM 760 C CA . PRO A 1 95 ? -36.900 8.737 55.569 1.00 35.81 95 PRO A CA 1
ATOM 761 C C . PRO A 1 95 ? -36.626 9.410 56.927 1.00 35.81 95 PRO A C 1
ATOM 763 O O . PRO A 1 95 ? -35.541 9.240 57.482 1.00 35.81 95 PRO A O 1
ATOM 766 N N . THR A 1 96 ? -37.522 10.255 57.435 1.00 37.31 96 THR A N 1
ATOM 767 C CA . THR A 1 96 ? -37.175 11.257 58.456 1.00 37.31 96 THR A CA 1
ATOM 768 C C . THR A 1 96 ? -37.523 10.874 59.890 1.00 37.31 96 THR A C 1
ATOM 7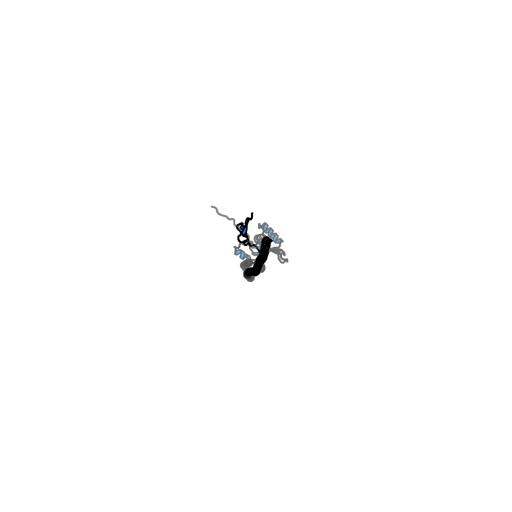70 O O . THR A 1 96 ? -36.990 11.493 60.811 1.00 37.31 96 THR A O 1
ATOM 773 N N . THR A 1 97 ? -38.313 9.831 60.132 1.00 41.91 97 THR A N 1
ATOM 774 C CA . THR A 1 97 ? -38.678 9.409 61.492 1.00 41.91 97 THR A CA 1
ATOM 775 C C . THR A 1 97 ? -38.035 8.067 61.838 1.00 41.91 97 THR A C 1
ATOM 777 O O . THR A 1 97 ? -38.588 6.989 61.653 1.00 41.91 97 THR A O 1
ATOM 780 N N . TYR A 1 98 ? -36.837 8.146 62.426 1.00 34.88 98 TYR A N 1
ATOM 781 C CA . TYR A 1 98 ? -36.095 7.035 63.048 1.00 34.88 98 TYR A CA 1
ATOM 782 C C . TYR A 1 98 ? -36.965 6.175 63.998 1.00 34.88 98 TYR A C 1
ATOM 784 O O . TYR A 1 98 ? -36.692 4.995 64.193 1.00 34.88 98 TYR A O 1
ATOM 792 N N . THR A 1 99 ? -38.034 6.757 64.553 1.00 38.41 99 THR A N 1
ATOM 793 C CA . THR A 1 99 ? -39.036 6.105 65.409 1.00 38.41 99 THR A CA 1
ATOM 794 C C . THR A 1 99 ? -39.967 5.136 64.667 1.00 38.41 99 THR A C 1
ATOM 796 O O . THR A 1 99 ? -40.389 4.146 65.254 1.00 38.41 99 THR A O 1
ATOM 799 N N . GLU A 1 100 ? -40.236 5.349 63.376 1.00 41.19 100 GLU A N 1
ATOM 800 C CA . GLU A 1 100 ? -41.088 4.463 62.559 1.00 41.19 100 GLU A CA 1
ATOM 801 C C . GLU A 1 100 ? -40.313 3.234 62.053 1.00 41.19 100 GLU A C 1
ATOM 803 O O . GLU A 1 100 ? -40.879 2.164 61.841 1.00 41.19 100 GLU A O 1
ATOM 808 N N . ILE A 1 101 ? -38.984 3.353 61.946 1.00 39.25 101 ILE A N 1
ATOM 809 C CA . ILE A 1 101 ? -38.078 2.232 61.652 1.00 39.25 101 ILE A CA 1
ATOM 810 C C . ILE A 1 101 ? -37.904 1.332 62.883 1.00 39.25 101 ILE A C 1
ATOM 812 O O . ILE A 1 101 ? -37.805 0.116 62.742 1.00 39.25 101 ILE A O 1
ATOM 816 N N . THR A 1 102 ? -37.942 1.875 64.103 1.00 40.91 102 THR A N 1
ATOM 817 C CA . THR A 1 102 ? -37.991 1.034 65.312 1.00 40.91 102 THR A CA 1
ATOM 818 C C . THR A 1 102 ? -39.300 0.255 65.449 1.00 40.91 102 THR A C 1
ATOM 820 O O . THR A 1 102 ? -39.274 -0.853 65.981 1.00 40.91 102 THR A O 1
ATOM 823 N N . ASP A 1 103 ? -40.411 0.743 64.888 1.00 41.22 103 ASP A N 1
ATOM 824 C CA . ASP A 1 103 ? -41.667 -0.022 64.829 1.00 41.22 103 ASP A CA 1
ATOM 825 C C . ASP A 1 103 ? -41.602 -1.181 63.807 1.00 41.22 103 ASP A C 1
ATOM 827 O O . ASP A 1 103 ? -42.307 -2.180 63.953 1.00 41.22 103 ASP A O 1
ATOM 831 N N . LEU A 1 104 ? -40.678 -1.140 62.833 1.00 44.84 104 LEU A N 1
ATOM 832 C CA . LEU A 1 104 ? -40.354 -2.288 61.968 1.00 44.84 104 LEU A CA 1
ATOM 833 C C . LEU A 1 104 ? -39.608 -3.420 62.710 1.00 44.84 104 LEU A C 1
ATOM 835 O O . LEU A 1 104 ? -39.573 -4.552 62.225 1.00 44.84 104 LEU A O 1
ATOM 839 N N . CYS A 1 105 ? -39.068 -3.177 63.907 1.00 42.78 105 CYS A N 1
ATOM 840 C CA . CYS A 1 105 ? -38.534 -4.242 64.765 1.00 42.78 105 CYS A CA 1
ATOM 841 C C . CYS A 1 105 ? -39.638 -5.047 65.478 1.00 42.78 105 CYS A C 1
ATOM 843 O O . CYS A 1 105 ? -39.342 -6.084 66.069 1.00 42.78 105 CYS A O 1
ATOM 845 N N . ALA A 1 106 ? -40.904 -4.608 65.417 1.00 44.41 106 ALA A N 1
ATOM 846 C CA . ALA A 1 106 ? -42.042 -5.317 66.007 1.00 44.41 106 ALA A CA 1
ATOM 847 C C . ALA A 1 106 ? -42.613 -6.434 65.108 1.00 44.41 106 ALA A C 1
ATOM 849 O O . ALA A 1 106 ? -43.491 -7.186 65.538 1.00 44.41 106 ALA A O 1
ATOM 850 N N . TYR A 1 107 ? -42.123 -6.585 63.871 1.00 51.38 107 TYR A N 1
ATOM 851 C CA . TYR A 1 107 ? -42.514 -7.701 63.010 1.00 51.38 107 TYR A CA 1
ATOM 852 C C . TYR A 1 107 ? -41.986 -9.027 63.562 1.00 51.38 107 TYR A C 1
ATOM 854 O O . TYR A 1 107 ? -40.836 -9.132 63.981 1.00 51.38 107 TYR A O 1
ATOM 862 N N . SER A 1 108 ? -42.813 -10.077 63.501 1.00 52.47 108 SER A N 1
ATOM 863 C CA . SER A 1 108 ? -42.382 -11.435 63.855 1.00 52.47 108 SER A CA 1
ATOM 864 C C . SER A 1 108 ? -41.077 -11.791 63.129 1.00 52.47 108 SER A C 1
ATOM 866 O O . SER A 1 108 ? -40.945 -11.519 61.930 1.00 52.47 108 SER A O 1
ATOM 868 N N . ALA A 1 109 ? -40.142 -12.440 63.827 1.00 55.62 109 ALA A N 1
ATOM 869 C CA . ALA A 1 109 ? -38.861 -12.886 63.270 1.00 55.62 109 ALA A CA 1
ATOM 870 C C . ALA A 1 109 ? -39.010 -13.639 61.928 1.00 55.62 109 ALA A C 1
ATOM 872 O O . ALA A 1 109 ? -38.136 -13.581 61.068 1.00 55.62 109 ALA A O 1
ATOM 873 N N . GLU A 1 110 ? -40.152 -14.290 61.705 1.00 53.69 110 GLU A N 1
ATOM 874 C CA . GLU A 1 110 ? -40.474 -15.013 60.477 1.00 53.69 110 GLU A CA 1
ATOM 875 C C . GLU A 1 110 ? -40.612 -14.113 59.230 1.00 53.69 110 GLU A C 1
ATOM 877 O O . GLU A 1 110 ? -40.188 -14.492 58.136 1.00 53.69 110 GLU A O 1
ATOM 882 N N . ILE A 1 111 ? -41.172 -12.907 59.373 1.00 57.97 111 ILE A N 1
ATOM 883 C CA . ILE A 1 111 ? -41.325 -11.950 58.261 1.00 57.97 111 ILE A CA 1
ATOM 884 C C . ILE A 1 111 ? -39.957 -11.390 57.868 1.00 57.97 111 ILE A C 1
ATOM 886 O O . ILE A 1 111 ? -39.628 -11.324 56.682 1.00 57.97 111 ILE A O 1
ATOM 890 N N . LEU A 1 112 ? -39.129 -11.075 58.865 1.00 59.53 112 LEU A N 1
ATOM 891 C CA . LEU A 1 112 ? -37.758 -10.616 58.666 1.00 59.53 112 LEU A CA 1
ATOM 892 C C . LEU A 1 112 ? -36.901 -11.688 57.970 1.00 59.53 112 LEU A C 1
ATOM 894 O O . LEU A 1 112 ? -36.209 -11.387 56.996 1.00 59.53 112 LEU A O 1
ATOM 898 N N . LEU A 1 113 ? -37.022 -12.957 58.372 1.00 60.72 113 LEU A N 1
ATOM 899 C CA . LEU A 1 113 ? -36.342 -14.079 57.713 1.00 60.72 113 LEU A CA 1
ATOM 900 C C . LEU A 1 113 ? -36.780 -14.265 56.248 1.00 60.72 113 LEU A C 1
ATOM 902 O O . LEU A 1 113 ? -35.941 -14.519 55.381 1.00 60.72 113 LEU A O 1
ATOM 906 N N . LYS A 1 114 ? -38.072 -14.089 55.930 1.00 64.12 114 LYS A N 1
ATOM 907 C CA . LYS A 1 114 ? -38.574 -14.145 54.541 1.00 64.12 114 LYS A CA 1
ATOM 908 C C . LYS A 1 114 ? -38.027 -13.003 53.680 1.00 64.12 114 LYS A C 1
ATOM 910 O O . LYS A 1 114 ? -37.695 -13.230 52.515 1.00 64.12 114 LYS A O 1
ATOM 915 N N . ILE A 1 115 ? -37.904 -11.796 54.235 1.00 64.44 115 ILE A N 1
ATOM 916 C CA . ILE A 1 115 ? -37.301 -10.645 53.545 1.00 64.44 115 ILE A CA 1
ATOM 917 C C . ILE A 1 115 ? -35.814 -10.908 53.273 1.00 64.44 115 ILE A C 1
ATOM 919 O O . ILE A 1 115 ? -35.373 -10.785 52.129 1.00 64.44 115 ILE A O 1
ATOM 923 N N . LEU A 1 116 ? -35.060 -11.360 54.281 1.00 63.50 116 LEU A N 1
ATOM 924 C CA . LEU A 1 116 ? -33.637 -11.690 54.136 1.00 63.50 116 LEU A CA 1
ATOM 925 C C . LEU A 1 116 ? -33.396 -12.802 53.106 1.00 63.50 116 LEU A C 1
ATOM 927 O O . LEU A 1 116 ? -32.474 -12.702 52.296 1.00 63.50 116 LEU A O 1
ATOM 931 N N . SER A 1 117 ? -34.255 -13.825 53.071 1.00 65.31 117 SER A N 1
ATOM 932 C CA . SER A 1 117 ? -34.195 -14.892 52.065 1.00 65.31 117 SER A CA 1
ATOM 933 C C . SER A 1 117 ? -34.386 -14.357 50.639 1.00 65.31 117 SER A C 1
ATOM 935 O O . SER A 1 117 ? -33.583 -14.667 49.758 1.00 65.31 117 SER A O 1
ATOM 937 N N . LYS A 1 118 ? -35.381 -13.486 50.414 1.00 65.81 118 LYS A N 1
ATOM 938 C CA . LYS A 1 118 ? -35.613 -12.857 49.102 1.00 65.81 118 LYS A CA 1
ATOM 939 C C . LYS A 1 118 ? -34.433 -11.990 48.660 1.00 65.81 118 LYS A C 1
ATOM 941 O O . LYS A 1 118 ? -34.031 -12.065 47.500 1.00 65.81 118 LYS A O 1
ATOM 946 N N . ILE A 1 119 ? -33.855 -11.209 49.576 1.00 65.00 119 ILE A N 1
ATOM 947 C CA . ILE A 1 119 ? -32.685 -10.375 49.272 1.00 65.00 119 ILE A CA 1
ATOM 948 C C . ILE A 1 119 ? -31.472 -11.251 48.939 1.00 65.00 119 ILE A C 1
ATOM 950 O O . ILE A 1 119 ? -30.799 -10.988 47.948 1.00 65.00 119 ILE A O 1
ATOM 954 N N . ARG A 1 120 ? -31.226 -12.341 49.681 1.00 64.19 120 ARG A N 1
ATOM 955 C CA . ARG A 1 120 ? -30.147 -13.298 49.372 1.00 64.19 120 ARG A CA 1
ATOM 956 C C . ARG A 1 120 ? -30.278 -13.861 47.953 1.00 64.19 120 ARG A C 1
ATOM 958 O O . ARG A 1 120 ? -29.291 -13.906 47.223 1.00 64.19 120 ARG A O 1
ATOM 965 N N . THR A 1 121 ? -31.482 -14.249 47.535 1.00 69.69 121 THR A N 1
ATOM 966 C CA . THR A 1 121 ? -31.727 -14.721 46.163 1.00 69.69 121 THR A CA 1
ATOM 967 C C . THR A 1 121 ? -31.501 -13.619 45.124 1.00 69.69 121 THR A C 1
ATOM 969 O O . THR A 1 121 ? -30.897 -13.879 44.086 1.00 69.69 121 THR A O 1
ATOM 972 N N . ALA A 1 122 ? -31.933 -12.385 45.397 1.00 68.19 122 ALA A N 1
ATOM 973 C CA . ALA A 1 122 ? -31.708 -11.251 44.499 1.00 68.19 122 ALA A CA 1
ATOM 974 C C . ALA A 1 122 ? -30.212 -10.915 44.347 1.00 68.19 122 ALA A C 1
ATOM 976 O O . ALA A 1 122 ? -29.739 -10.730 43.229 1.00 68.19 122 ALA A O 1
ATOM 977 N N . VAL A 1 123 ? -29.455 -10.926 45.450 1.00 68.12 123 VAL A N 1
ATOM 978 C CA . VAL A 1 123 ? -27.995 -10.713 45.483 1.00 68.12 123 VAL A CA 1
ATOM 979 C C . VAL A 1 123 ? -27.250 -11.757 44.652 1.00 68.12 123 VAL A C 1
ATOM 981 O O . VAL A 1 123 ? -26.311 -11.419 43.936 1.00 68.12 123 VAL A O 1
ATOM 984 N N . LEU A 1 124 ? -27.669 -13.025 44.707 1.00 69.75 124 LEU A N 1
ATOM 985 C CA . LEU A 1 124 ? -27.052 -14.084 43.904 1.00 69.75 124 LEU A CA 1
ATOM 986 C C . LEU A 1 124 ? -27.283 -13.892 42.398 1.00 69.75 124 LEU A C 1
ATOM 988 O O . LEU A 1 124 ? -26.415 -14.265 41.608 1.00 69.75 124 LEU A O 1
ATOM 992 N N . ASN A 1 125 ? -28.405 -13.282 42.014 1.00 73.50 125 ASN A N 1
ATOM 993 C CA . ASN A 1 125 ? -28.841 -13.174 40.622 1.00 73.50 125 ASN A CA 1
ATOM 994 C C . ASN A 1 125 ? -28.527 -11.822 39.960 1.00 73.50 125 ASN A C 1
ATOM 996 O O . ASN A 1 125 ? -28.632 -11.722 38.738 1.00 73.50 125 ASN A O 1
ATOM 1000 N N . THR A 1 126 ? -28.147 -10.789 40.719 1.00 73.81 126 THR A N 1
ATOM 1001 C CA . THR A 1 126 ? -27.762 -9.491 40.144 1.00 73.81 126 THR A CA 1
ATOM 1002 C C . THR A 1 126 ? -26.254 -9.398 39.895 1.00 73.81 126 THR A C 1
ATOM 1004 O O . THR A 1 126 ? -25.430 -9.868 40.680 1.00 73.81 126 THR A O 1
ATOM 1007 N N . TYR A 1 127 ? -25.895 -8.751 38.788 1.00 69.75 127 TYR A N 1
ATOM 1008 C CA . TYR A 1 127 ? -24.515 -8.413 38.416 1.00 69.75 127 TYR A CA 1
ATOM 1009 C C . TYR A 1 127 ? -24.238 -6.906 38.542 1.00 69.75 127 TYR A C 1
ATOM 1011 O O . TYR A 1 127 ? -23.149 -6.434 38.204 1.00 69.75 127 TYR A O 1
ATOM 1019 N N . ASN A 1 128 ? -25.226 -6.136 39.007 1.00 77.50 128 ASN A N 1
ATOM 1020 C CA . ASN A 1 128 ? -25.148 -4.689 39.122 1.00 77.50 128 ASN A CA 1
ATOM 1021 C C . ASN A 1 128 ? -24.593 -4.284 40.497 1.00 77.50 128 ASN A C 1
AT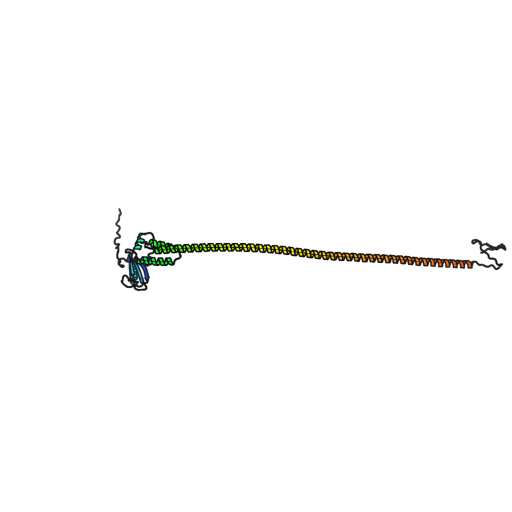OM 1023 O O . ASN A 1 128 ? -25.239 -4.454 41.529 1.00 77.50 128 ASN A O 1
ATOM 1027 N N . ILE A 1 129 ? -23.399 -3.687 40.504 1.00 71.94 129 ILE A N 1
ATOM 1028 C CA . ILE A 1 129 ? -22.717 -3.246 41.730 1.00 71.94 129 ILE A CA 1
ATOM 1029 C C . ILE A 1 129 ? -23.544 -2.207 42.506 1.00 71.94 129 ILE A C 1
ATOM 1031 O O . ILE A 1 129 ? -23.525 -2.221 43.735 1.00 71.94 129 ILE A O 1
ATOM 1035 N N . LYS A 1 130 ? -24.296 -1.329 41.826 1.00 69.75 130 LYS A N 1
ATOM 1036 C CA . LYS A 1 130 ? -25.116 -0.306 42.500 1.00 69.75 130 LYS A CA 1
ATOM 1037 C C . LYS A 1 130 ? -26.287 -0.933 43.253 1.00 69.75 130 LYS A C 1
ATOM 1039 O O . LYS A 1 130 ? -26.491 -0.618 44.418 1.00 69.75 130 LYS A O 1
ATOM 1044 N N . GLU A 1 131 ? -26.983 -1.878 42.625 1.00 67.31 131 GLU A N 1
ATOM 1045 C CA . GLU A 1 131 ? -28.057 -2.640 43.277 1.00 67.31 131 GLU A CA 1
ATOM 1046 C C . GLU A 1 131 ? -27.535 -3.436 44.477 1.00 67.31 131 GLU A C 1
ATOM 1048 O O . GLU A 1 131 ? -28.149 -3.429 45.540 1.00 67.31 131 GLU A O 1
ATOM 1053 N N . LEU A 1 132 ? -26.366 -4.074 44.348 1.00 67.69 132 LEU A N 1
ATOM 1054 C CA . LEU A 1 132 ? -25.713 -4.778 45.455 1.00 67.69 132 LEU A CA 1
ATOM 1055 C C . LEU A 1 132 ? -25.414 -3.846 46.642 1.00 67.69 132 LEU A C 1
ATOM 1057 O O . LEU A 1 132 ? -25.636 -4.221 47.795 1.00 67.69 132 LEU A O 1
ATOM 1061 N N . GLN A 1 133 ? -24.952 -2.619 46.384 1.00 65.75 133 GLN A N 1
ATOM 1062 C CA . GLN A 1 133 ? -24.725 -1.621 47.435 1.00 65.75 133 GLN A CA 1
ATOM 1063 C C . GLN A 1 133 ? -26.029 -1.140 48.091 1.00 65.75 133 GLN A C 1
ATOM 1065 O O . GLN A 1 133 ? -26.055 -0.955 49.310 1.00 65.75 133 GLN A O 1
ATOM 1070 N N . GLU A 1 134 ? -27.107 -0.995 47.320 1.00 66.56 134 GLU A N 1
ATOM 1071 C CA . GLU A 1 134 ? -28.448 -0.661 47.820 1.00 66.56 134 GLU A CA 1
ATOM 1072 C C . GLU A 1 134 ? -28.964 -1.751 48.779 1.00 66.56 134 GLU A C 1
ATOM 1074 O O . GLU A 1 134 ? -29.380 -1.452 49.899 1.00 66.56 134 GLU A O 1
ATOM 1079 N N . TYR A 1 135 ? -28.838 -3.030 48.396 1.00 64.38 135 TYR A N 1
ATOM 1080 C CA . TYR A 1 135 ? -29.208 -4.164 49.251 1.00 64.38 135 TYR A CA 1
ATOM 1081 C C . TYR A 1 135 ? -28.382 -4.216 50.536 1.00 64.38 135 TYR A C 1
ATOM 1083 O O . TYR A 1 135 ? -28.933 -4.452 51.610 1.00 64.38 135 TYR A O 1
ATOM 1091 N N . LYS A 1 136 ? -27.072 -3.948 50.457 1.00 64.44 136 LYS A N 1
ATOM 1092 C CA . LYS A 1 136 ? -26.202 -3.874 51.641 1.00 64.44 136 LYS A CA 1
ATOM 1093 C C . LYS A 1 136 ? -26.665 -2.786 52.602 1.00 64.44 136 LYS A C 1
ATOM 1095 O O . LYS A 1 136 ? -26.721 -3.024 53.805 1.00 64.44 136 LYS A O 1
ATOM 1100 N N . ARG A 1 137 ? -27.002 -1.604 52.080 1.00 65.44 137 ARG A N 1
ATOM 1101 C CA . ARG A 1 137 ? -27.518 -0.489 52.881 1.00 65.44 137 ARG A CA 1
ATOM 1102 C C . ARG A 1 137 ? -28.809 -0.885 53.591 1.00 65.44 137 ARG A C 1
ATOM 1104 O O . ARG A 1 137 ? -28.892 -0.726 54.800 1.00 65.44 137 ARG A O 1
ATOM 1111 N N . LEU A 1 138 ? -29.750 -1.459 52.845 1.00 63.78 138 LEU A N 1
ATOM 1112 C CA . LEU A 1 138 ? -31.054 -1.882 53.343 1.00 63.78 138 LEU A CA 1
ATOM 1113 C C . LEU A 1 138 ? -30.928 -2.921 54.467 1.00 63.78 138 LEU A C 1
ATOM 1115 O O . LEU A 1 138 ? -31.529 -2.756 55.519 1.00 63.78 138 LEU A O 1
ATOM 1119 N N . ILE A 1 139 ? -30.091 -3.946 54.285 1.00 61.84 139 ILE A N 1
ATOM 1120 C CA . ILE A 1 139 ? -29.836 -4.983 55.297 1.00 61.84 139 ILE A CA 1
ATOM 1121 C C . ILE A 1 139 ? -29.234 -4.392 56.580 1.00 61.84 139 ILE A C 1
ATOM 1123 O O . ILE A 1 139 ? -29.690 -4.715 57.676 1.00 61.84 139 ILE A O 1
ATOM 1127 N N . LEU A 1 140 ? -28.232 -3.514 56.454 1.00 60.91 140 LEU A N 1
ATOM 1128 C CA . LEU A 1 140 ? -27.561 -2.895 57.603 1.00 60.91 140 LEU A CA 1
ATOM 1129 C C . LEU A 1 140 ? -28.493 -1.977 58.409 1.00 60.91 140 LEU A C 1
ATOM 1131 O O . LEU A 1 140 ? -28.293 -1.816 59.610 1.00 60.91 140 LEU A O 1
ATOM 1135 N N . THR A 1 141 ? -29.522 -1.405 57.777 1.00 58.62 141 THR A N 1
ATOM 1136 C CA . THR A 1 141 ? -30.532 -0.574 58.450 1.00 58.62 141 THR A CA 1
ATOM 1137 C C . THR A 1 141 ? -31.416 -1.372 59.415 1.00 58.62 141 THR A C 1
ATOM 1139 O O . THR A 1 141 ? -31.892 -0.802 60.391 1.00 58.62 141 THR A O 1
ATOM 1142 N N . PHE A 1 142 ? -31.607 -2.680 59.207 1.00 54.97 142 PHE A N 1
ATOM 1143 C CA . PHE A 1 142 ? -32.529 -3.486 60.020 1.00 54.97 142 PHE A CA 1
ATOM 1144 C C . PHE A 1 142 ? -31.933 -4.062 61.318 1.00 54.97 142 PHE A C 1
ATOM 1146 O O . PHE A 1 142 ? -32.660 -4.718 62.052 1.00 54.97 142 PHE A O 1
ATOM 1153 N N . ALA A 1 143 ? -30.648 -3.834 61.627 1.00 50.66 143 ALA A N 1
ATOM 1154 C CA . ALA A 1 143 ? -29.991 -4.255 62.882 1.00 50.66 143 ALA A CA 1
ATOM 1155 C C . ALA A 1 143 ? -30.185 -5.741 63.296 1.00 50.66 143 ALA A C 1
ATOM 1157 O O . ALA A 1 143 ? -30.047 -6.090 64.466 1.00 50.66 143 ALA A O 1
ATOM 1158 N N . ILE A 1 144 ? -30.476 -6.627 62.339 1.00 53.22 144 ILE A N 1
ATOM 1159 C CA . ILE A 1 144 ? -30.516 -8.087 62.517 1.00 53.22 144 ILE A CA 1
ATOM 1160 C C . ILE A 1 144 ? -29.106 -8.636 62.268 1.00 53.22 144 ILE A C 1
ATOM 1162 O O . ILE A 1 144 ? -28.369 -8.075 61.450 1.00 53.22 144 ILE A O 1
ATOM 1166 N N . ASP A 1 145 ? -28.726 -9.737 62.927 1.00 52.62 145 ASP A N 1
ATOM 1167 C CA . ASP A 1 145 ? -27.480 -10.447 62.611 1.00 52.62 145 ASP A CA 1
ATOM 1168 C C . ASP A 1 145 ? -27.519 -10.935 61.152 1.00 52.62 145 ASP A C 1
ATOM 1170 O O . ASP A 1 145 ? -28.220 -11.874 60.779 1.00 52.62 145 ASP A O 1
ATOM 1174 N N . THR A 1 146 ? -26.836 -10.179 60.299 1.00 61.62 146 THR A N 1
ATOM 1175 C CA . THR A 1 146 ? -26.904 -10.228 58.831 1.00 61.62 146 THR A CA 1
ATOM 1176 C C . THR A 1 146 ? -25.514 -10.378 58.216 1.00 61.62 146 THR A C 1
ATOM 1178 O O . THR A 1 146 ? -25.314 -10.167 57.015 1.00 61.62 146 THR A O 1
ATOM 1181 N N . SER A 1 147 ? -24.551 -10.769 59.053 1.00 66.00 147 SER A N 1
ATOM 1182 C CA . SER A 1 147 ? -23.134 -10.939 58.741 1.00 66.00 147 SER A CA 1
ATOM 1183 C C . SER A 1 147 ? -22.904 -11.780 57.476 1.00 66.00 147 SER A C 1
ATOM 1185 O O . SER A 1 147 ? -22.154 -11.351 56.597 1.00 66.00 147 SER A O 1
ATOM 1187 N N . GLU A 1 148 ? -23.632 -12.888 57.304 1.00 65.12 148 GLU A N 1
ATOM 1188 C CA . GLU A 1 148 ? -23.535 -13.756 56.118 1.00 65.12 148 GLU A CA 1
ATOM 1189 C C . GLU A 1 148 ? -23.975 -13.076 54.807 1.00 65.12 148 GLU A C 1
ATOM 1191 O O . GLU A 1 148 ? -23.309 -13.200 53.778 1.00 65.12 148 GLU A O 1
ATOM 1196 N N . VAL A 1 149 ? -25.095 -12.342 54.807 1.00 63.41 149 VAL A N 1
ATOM 1197 C CA . VAL A 1 149 ? -25.627 -11.724 53.575 1.00 63.41 149 VAL A CA 1
ATOM 1198 C C . VAL A 1 149 ? -24.793 -10.503 53.183 1.00 63.41 149 VAL A C 1
ATOM 1200 O O . VAL A 1 149 ? -24.540 -10.274 52.000 1.00 63.41 149 VAL A O 1
ATOM 1203 N N . VAL A 1 150 ? -24.300 -9.745 54.165 1.00 68.00 150 VAL A N 1
ATOM 1204 C CA . VAL A 1 150 ? -23.380 -8.624 53.924 1.00 68.00 150 VAL A CA 1
ATOM 1205 C C . VAL A 1 150 ? -22.034 -9.116 53.381 1.00 68.00 150 VAL A C 1
ATOM 1207 O O . VAL A 1 150 ? -21.493 -8.492 52.464 1.00 68.00 150 VAL A O 1
ATOM 1210 N N . GLN A 1 151 ? -21.498 -10.231 53.895 1.00 73.06 151 GLN A N 1
ATOM 1211 C CA . GLN A 1 151 ? -20.291 -10.864 53.349 1.00 73.06 151 GLN A CA 1
ATOM 1212 C C . GLN A 1 151 ? -20.497 -11.311 51.899 1.00 73.06 151 GLN A C 1
ATOM 1214 O O . GLN A 1 151 ? -19.696 -10.935 51.045 1.00 73.06 151 GLN A O 1
ATOM 1219 N N . LEU A 1 152 ? -21.612 -11.986 51.598 1.00 71.94 152 LEU A N 1
ATOM 1220 C CA . LEU A 1 152 ? -21.951 -12.410 50.236 1.00 71.94 152 LEU A CA 1
ATOM 1221 C C . LEU A 1 152 ? -21.988 -11.230 49.249 1.00 71.94 152 LEU A C 1
ATOM 1223 O O . LEU A 1 152 ? -21.480 -11.326 48.130 1.00 71.94 152 LEU A O 1
ATOM 1227 N N . ILE A 1 153 ? -22.560 -10.094 49.661 1.00 68.31 153 ILE A N 1
ATOM 1228 C CA . ILE A 1 153 ? -22.579 -8.878 48.840 1.00 68.31 153 ILE A CA 1
ATOM 1229 C C . ILE A 1 153 ? -21.160 -8.339 48.614 1.00 68.31 153 ILE A C 1
ATOM 1231 O O . ILE A 1 153 ? -20.814 -7.973 47.490 1.00 68.31 153 ILE A O 1
ATOM 1235 N N . ASN A 1 154 ? -20.330 -8.280 49.659 1.00 74.44 154 ASN A N 1
ATOM 1236 C CA . ASN A 1 154 ? -18.957 -7.788 49.538 1.00 74.44 154 ASN A CA 1
ATOM 1237 C C . ASN A 1 154 ? -18.118 -8.671 48.601 1.00 74.44 154 ASN A C 1
ATOM 1239 O O . ASN A 1 154 ? -17.417 -8.135 47.743 1.00 74.44 154 ASN A O 1
ATOM 1243 N N . GLU A 1 155 ? -18.230 -9.995 48.718 1.00 79.62 155 GLU A N 1
ATOM 1244 C CA . GLU A 1 155 ? -17.562 -10.949 47.826 1.00 79.62 155 GLU A CA 1
ATOM 1245 C C . GLU A 1 155 ? -18.007 -10.759 46.374 1.00 79.62 155 GLU A C 1
ATOM 1247 O O . GLU A 1 155 ? -17.169 -10.676 45.475 1.00 79.62 155 GLU A O 1
ATOM 1252 N N . ARG A 1 156 ? -19.315 -10.600 46.131 1.00 74.56 156 ARG A N 1
ATOM 1253 C CA . ARG A 1 156 ? -19.846 -10.336 44.786 1.00 74.56 156 ARG A CA 1
ATOM 1254 C C . ARG A 1 156 ? -19.337 -9.024 44.195 1.00 74.56 156 ARG A C 1
ATOM 1256 O O . ARG A 1 156 ? -18.974 -8.992 43.020 1.00 74.56 156 ARG A O 1
ATOM 1263 N N . ILE A 1 157 ? -19.278 -7.953 44.988 1.00 75.25 157 ILE A N 1
ATOM 1264 C CA . ILE A 1 157 ? -18.732 -6.665 44.539 1.00 75.25 157 ILE A CA 1
ATOM 1265 C C . ILE A 1 157 ? -17.248 -6.810 44.185 1.00 75.25 157 ILE A C 1
ATOM 1267 O O . ILE A 1 157 ? -16.823 -6.322 43.138 1.00 75.25 157 ILE A O 1
ATOM 1271 N N . GLN A 1 158 ? -16.462 -7.498 45.018 1.00 80.25 158 GLN A N 1
ATOM 1272 C CA . GLN A 1 158 ? -15.039 -7.732 44.759 1.00 80.25 158 GLN A CA 1
ATOM 1273 C C . GLN A 1 158 ? -14.819 -8.562 43.490 1.00 80.25 158 GLN A C 1
ATOM 1275 O O . GLN A 1 158 ? -14.042 -8.149 42.629 1.00 80.25 158 GLN A O 1
ATOM 1280 N N . GLN A 1 159 ? -15.544 -9.674 43.332 1.00 80.81 159 GLN A N 1
ATOM 1281 C CA . GLN A 1 159 ? -15.490 -10.513 42.130 1.00 80.81 159 GLN A CA 1
ATOM 1282 C C . GLN A 1 159 ? -15.816 -9.703 40.876 1.00 80.81 159 GLN A C 1
ATOM 1284 O O . GLN A 1 159 ? -15.044 -9.710 39.919 1.00 80.81 159 GLN A O 1
ATOM 1289 N N . ARG A 1 160 ? -16.913 -8.933 40.898 1.00 79.94 160 ARG A N 1
ATOM 1290 C CA . ARG A 1 160 ? -17.324 -8.150 39.731 1.00 79.94 160 ARG A CA 1
ATOM 1291 C C . ARG A 1 160 ? -16.335 -7.036 39.396 1.00 79.94 160 ARG A C 1
ATOM 1293 O O . ARG A 1 160 ? -16.089 -6.764 38.227 1.00 79.94 160 ARG A O 1
ATOM 1300 N N . THR A 1 161 ? -15.738 -6.416 40.411 1.00 80.75 161 THR A N 1
ATOM 1301 C CA . THR A 1 161 ? -14.697 -5.397 40.216 1.00 80.75 161 THR A CA 1
ATOM 1302 C C . THR A 1 161 ? -13.451 -6.007 39.566 1.00 80.75 161 THR A C 1
ATOM 1304 O O . THR A 1 161 ? -12.908 -5.430 38.627 1.00 80.75 161 THR A O 1
ATOM 1307 N N . ALA A 1 162 ? -13.033 -7.199 40.004 1.00 85.56 162 ALA A N 1
ATOM 1308 C CA . ALA A 1 162 ? -11.903 -7.918 39.418 1.00 85.56 162 ALA A CA 1
ATOM 1309 C C . ALA A 1 162 ? -12.170 -8.363 37.967 1.00 85.56 162 ALA A C 1
ATOM 1311 O O . ALA A 1 162 ? -11.272 -8.292 37.129 1.00 85.56 162 ALA A O 1
ATOM 1312 N N . GLU A 1 163 ? -13.398 -8.785 37.651 1.00 84.62 163 GLU A N 1
ATOM 1313 C CA . GLU A 1 163 ? -13.816 -9.099 36.278 1.00 84.62 163 GLU A CA 1
ATOM 1314 C C . GLU A 1 163 ? -13.727 -7.871 35.363 1.00 84.62 163 GLU A C 1
ATOM 1316 O O . GLU A 1 163 ? -13.124 -7.953 34.295 1.00 84.62 163 GLU A O 1
ATOM 1321 N N . ILE A 1 164 ? -14.256 -6.723 35.802 1.00 84.75 164 ILE A N 1
ATOM 1322 C CA . ILE A 1 164 ? -14.214 -5.469 35.033 1.00 84.75 164 ILE A CA 1
ATOM 1323 C C . ILE A 1 164 ? -12.767 -5.046 34.748 1.00 84.75 164 ILE A C 1
ATOM 1325 O O . ILE A 1 164 ? -12.451 -4.653 33.623 1.00 84.75 164 ILE A O 1
ATOM 1329 N N . GLU A 1 165 ? -11.876 -5.142 35.739 1.00 88.94 165 GLU A N 1
ATOM 1330 C CA . GLU A 1 165 ? -10.467 -4.782 35.552 1.00 88.94 165 GLU A CA 1
ATOM 1331 C C . GLU A 1 165 ? -9.751 -5.761 34.611 1.00 88.94 165 GLU A C 1
ATOM 1333 O O . GLU A 1 165 ? -8.979 -5.340 33.750 1.00 88.94 165 GLU A O 1
ATOM 1338 N N . ARG A 1 166 ? -10.058 -7.064 34.687 1.00 93.69 166 ARG A N 1
ATOM 1339 C CA . ARG A 1 166 ? -9.535 -8.055 33.734 1.00 93.69 166 ARG A CA 1
ATOM 1340 C C . ARG A 1 166 ? -9.988 -7.748 32.303 1.00 93.69 166 ARG A C 1
ATOM 1342 O O . ARG A 1 166 ? -9.151 -7.729 31.405 1.00 93.69 166 ARG A O 1
ATOM 1349 N N . GLU A 1 167 ? -11.275 -7.471 32.091 1.00 89.69 167 GLU A N 1
ATOM 1350 C CA . GLU A 1 167 ? -11.823 -7.100 30.775 1.00 89.69 167 GLU A CA 1
ATOM 1351 C C . GLU A 1 167 ? -11.215 -5.795 30.238 1.00 89.69 167 GLU A C 1
ATOM 1353 O O . GLU A 1 167 ? -11.047 -5.618 29.028 1.00 89.69 167 GLU A O 1
ATOM 1358 N N . ARG A 1 168 ? -10.897 -4.843 31.122 1.00 92.56 168 ARG A N 1
ATOM 1359 C CA . ARG A 1 168 ? -10.194 -3.612 30.752 1.00 92.56 168 ARG A CA 1
ATOM 1360 C C . ARG A 1 168 ? -8.770 -3.912 30.280 1.00 92.56 168 ARG A C 1
ATOM 1362 O O . ARG A 1 168 ? -8.409 -3.493 29.182 1.00 92.56 168 ARG A O 1
ATOM 1369 N N . LEU A 1 169 ? -7.995 -4.653 31.072 1.00 93.88 169 LEU A N 1
ATOM 1370 C CA . LEU A 1 169 ? -6.614 -5.018 30.738 1.00 93.88 169 LEU A CA 1
ATOM 1371 C C . LEU A 1 169 ? -6.535 -5.835 29.441 1.00 93.88 169 LEU A C 1
ATOM 1373 O O . LEU A 1 169 ? -5.623 -5.645 28.638 1.00 93.88 169 LEU A O 1
ATOM 1377 N N . GLU A 1 170 ? -7.505 -6.718 29.197 1.00 93.69 170 GLU A N 1
ATOM 1378 C CA . GLU A 1 170 ? -7.578 -7.488 27.955 1.00 93.69 170 GLU A CA 1
ATOM 1379 C C . GLU A 1 170 ? -7.840 -6.594 26.733 1.00 93.69 170 GLU A C 1
ATOM 1381 O O . GLU A 1 170 ? -7.178 -6.755 25.706 1.00 93.69 170 GLU A O 1
ATOM 1386 N N . ARG A 1 171 ? -8.731 -5.599 26.851 1.00 91.81 171 ARG A N 1
ATOM 1387 C CA . ARG A 1 171 ? -8.960 -4.605 25.788 1.00 91.81 171 ARG A CA 1
ATOM 1388 C C . ARG A 1 171 ? -7.715 -3.769 25.501 1.00 91.81 171 ARG A C 1
ATOM 1390 O O . ARG A 1 171 ? -7.352 -3.625 24.336 1.00 91.81 171 ARG A O 1
ATOM 1397 N N . GLU A 1 172 ? -7.037 -3.274 26.537 1.00 92.62 172 GLU A N 1
ATOM 1398 C CA . GLU A 1 172 ? -5.788 -2.508 26.390 1.00 92.62 172 GLU A CA 1
ATOM 1399 C C . GLU A 1 172 ? -4.696 -3.348 25.697 1.00 92.62 172 GLU A C 1
ATOM 1401 O O . GLU A 1 172 ? -3.996 -2.866 24.801 1.00 92.62 172 GLU A O 1
ATOM 1406 N N . ARG A 1 173 ? -4.593 -4.641 26.035 1.00 95.00 173 ARG A N 1
ATOM 1407 C CA . ARG A 1 173 ? -3.662 -5.567 25.378 1.00 95.00 173 ARG A CA 1
ATOM 1408 C C . ARG A 1 173 ? -3.996 -5.773 23.898 1.00 95.00 173 ARG A C 1
ATOM 1410 O O . ARG A 1 173 ? -3.102 -5.666 23.059 1.00 95.00 173 ARG A O 1
ATOM 1417 N N . GLN A 1 174 ? -5.259 -6.050 23.569 1.00 93.50 174 GLN A N 1
ATOM 1418 C CA . GLN A 1 174 ? -5.697 -6.240 22.180 1.00 93.50 174 GLN A CA 1
ATOM 1419 C C . GLN A 1 174 ? -5.481 -4.977 21.336 1.00 93.50 174 GLN A C 1
ATOM 1421 O O . GLN A 1 174 ? -5.115 -5.062 20.161 1.00 93.50 174 GLN A O 1
ATOM 1426 N N . GLU A 1 175 ? -5.678 -3.798 21.924 1.00 94.06 175 GLU A N 1
ATOM 1427 C CA . GLU A 1 175 ? -5.431 -2.526 21.252 1.00 94.06 175 GLU A CA 1
ATOM 1428 C C . GLU A 1 175 ? -3.941 -2.320 20.954 1.00 94.06 175 GLU A C 1
ATOM 1430 O O . GLU A 1 175 ? -3.587 -1.975 19.824 1.00 94.06 175 GLU A O 1
ATOM 1435 N N . CYS A 1 176 ? -3.061 -2.621 21.913 1.00 94.69 176 CYS A N 1
ATOM 1436 C CA . CYS A 1 176 ? -1.614 -2.584 21.708 1.00 94.69 176 CYS A CA 1
ATOM 1437 C C . CYS A 1 176 ? -1.166 -3.552 20.596 1.00 94.69 176 CYS A C 1
ATOM 1439 O O . CYS A 1 176 ? -0.445 -3.157 19.676 1.00 94.69 176 CYS A O 1
ATOM 1441 N N . GLU A 1 177 ? -1.651 -4.800 20.611 1.00 94.12 177 GLU A N 1
ATOM 1442 C CA . GLU A 1 177 ? -1.359 -5.793 19.567 1.00 94.12 177 GLU A CA 1
ATOM 1443 C C . GLU A 1 177 ? -1.840 -5.317 18.182 1.00 94.12 177 GLU A C 1
ATOM 1445 O O . GLU A 1 177 ? -1.102 -5.410 17.193 1.00 94.12 177 GLU A O 1
ATOM 1450 N N . ARG A 1 178 ? -3.040 -4.720 18.101 1.00 94.69 178 ARG A N 1
ATOM 1451 C CA . ARG A 1 178 ? -3.573 -4.130 16.863 1.00 94.69 178 ARG A CA 1
ATOM 1452 C C . ARG A 1 178 ? -2.709 -2.967 16.368 1.00 94.69 178 ARG A C 1
ATOM 1454 O O . ARG A 1 178 ? -2.431 -2.896 15.170 1.00 94.69 178 ARG A O 1
ATOM 1461 N N . GLN A 1 179 ? -2.278 -2.065 17.249 1.00 93.25 179 GLN A N 1
ATOM 1462 C CA . GLN A 1 179 ? -1.417 -0.938 16.875 1.00 93.25 179 GLN A CA 1
ATOM 1463 C C . GLN A 1 179 ? -0.064 -1.418 16.333 1.00 93.25 179 GLN A C 1
ATOM 1465 O O . GLN A 1 179 ? 0.364 -0.965 15.269 1.00 93.25 179 GLN A O 1
ATOM 1470 N N . GLN A 1 180 ? 0.565 -2.398 16.990 1.00 94.75 180 GLN A N 1
ATOM 1471 C CA . GLN A 1 180 ? 1.819 -2.997 16.519 1.00 94.75 180 GLN A CA 1
ATOM 1472 C C . GLN A 1 180 ? 1.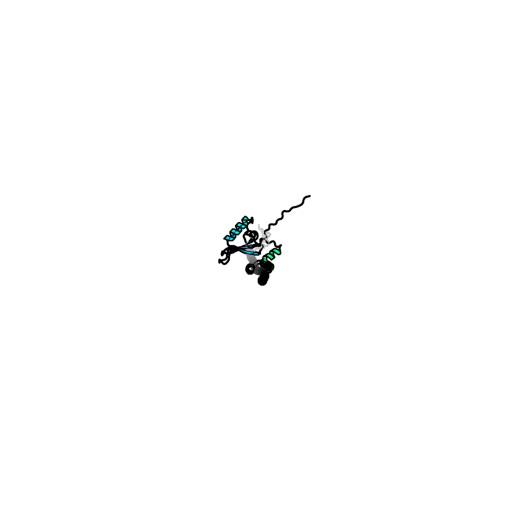660 -3.704 15.167 1.00 94.75 180 GLN A C 1
ATOM 1474 O O . GLN A 1 180 ? 2.555 -3.647 14.321 1.00 94.75 180 GLN A O 1
ATOM 1479 N N . TYR A 1 181 ? 0.533 -4.383 14.945 1.00 94.25 181 TYR A N 1
ATOM 1480 C CA . TYR A 1 181 ? 0.237 -5.015 13.661 1.00 94.25 181 TYR A CA 1
ATOM 1481 C C . TYR A 1 181 ? 0.080 -3.978 12.537 1.00 94.25 181 TYR A C 1
ATOM 1483 O O . TYR A 1 181 ? 0.677 -4.124 11.469 1.00 94.25 181 TYR A O 1
ATOM 1491 N N . LEU A 1 182 ? -0.663 -2.894 12.788 1.00 94.88 182 LEU A N 1
ATOM 1492 C CA . LEU A 1 182 ? -0.833 -1.798 11.829 1.00 94.88 182 LEU A CA 1
ATOM 1493 C C . LEU A 1 182 ? 0.492 -1.096 11.512 1.00 94.88 182 LEU A C 1
ATOM 1495 O O . LEU A 1 182 ? 0.735 -0.741 10.358 1.00 94.88 182 LEU A O 1
ATOM 1499 N N . GLN A 1 183 ? 1.363 -0.915 12.507 1.00 94.81 183 GLN A N 1
ATOM 1500 C CA . GLN A 1 183 ? 2.694 -0.354 12.291 1.00 94.81 183 GLN A CA 1
ATOM 1501 C C . GLN A 1 183 ? 3.544 -1.258 11.388 1.00 94.81 183 GLN A C 1
ATOM 1503 O O . GLN A 1 183 ? 4.077 -0.778 10.388 1.00 94.81 183 GLN A O 1
ATOM 1508 N N . ARG A 1 184 ? 3.573 -2.572 11.652 1.00 94.56 184 ARG A N 1
ATOM 1509 C CA . ARG A 1 184 ? 4.261 -3.545 10.786 1.00 94.56 184 ARG A CA 1
ATOM 1510 C C . ARG A 1 184 ? 3.727 -3.532 9.354 1.00 94.56 184 ARG A C 1
ATOM 1512 O O . ARG A 1 184 ? 4.511 -3.561 8.411 1.00 94.56 184 ARG A O 1
ATOM 1519 N N . GLN A 1 185 ? 2.411 -3.423 9.157 1.00 91.62 185 GLN A N 1
ATOM 1520 C CA . GLN A 1 185 ? 1.850 -3.288 7.807 1.00 91.62 185 GLN A CA 1
ATOM 1521 C C . GLN A 1 185 ? 2.311 -2.008 7.097 1.00 91.62 185 GLN A C 1
ATOM 1523 O O . GLN A 1 185 ? 2.592 -2.042 5.898 1.00 91.62 185 GLN A O 1
ATOM 1528 N N . ARG A 1 186 ? 2.415 -0.881 7.813 1.00 93.25 186 ARG A N 1
ATOM 1529 C CA . ARG A 1 186 ? 2.924 0.376 7.240 1.00 93.25 186 ARG A CA 1
ATOM 1530 C C . ARG A 1 186 ? 4.389 0.262 6.832 1.00 93.25 186 ARG A C 1
ATOM 1532 O O . ARG A 1 186 ? 4.743 0.763 5.767 1.00 93.25 186 ARG A O 1
ATOM 1539 N N . GLU A 1 187 ? 5.209 -0.399 7.644 1.00 94.19 187 GLU A N 1
ATOM 1540 C CA . GLU A 1 187 ? 6.620 -0.667 7.345 1.00 94.19 187 GLU A CA 1
ATOM 1541 C C . GLU A 1 187 ? 6.761 -1.557 6.104 1.00 94.19 187 GLU A C 1
ATOM 1543 O O . GLU A 1 187 ? 7.460 -1.183 5.165 1.00 94.19 187 GLU A O 1
ATOM 1548 N N . ILE A 1 188 ? 6.005 -2.659 6.027 1.00 93.31 188 ILE A N 1
ATOM 1549 C CA . ILE A 1 188 ? 5.985 -3.546 4.851 1.00 93.31 188 ILE A CA 1
ATOM 1550 C C . ILE A 1 188 ? 5.552 -2.781 3.592 1.00 93.31 188 ILE A C 1
ATOM 1552 O O . ILE A 1 188 ? 6.195 -2.887 2.550 1.00 93.31 188 ILE A O 1
ATOM 1556 N N . ALA A 1 189 ? 4.493 -1.972 3.672 1.00 94.06 189 ALA A N 1
ATOM 1557 C CA . ALA A 1 189 ? 4.022 -1.181 2.536 1.00 94.06 189 ALA A CA 1
ATOM 1558 C C . ALA A 1 189 ? 5.023 -0.086 2.118 1.00 94.06 189 ALA A C 1
ATOM 1560 O O . ALA A 1 189 ? 5.121 0.264 0.940 1.00 94.06 189 ALA A O 1
ATOM 1561 N N . ALA A 1 190 ? 5.764 0.496 3.065 1.00 94.69 190 ALA A N 1
ATOM 1562 C CA . ALA A 1 190 ? 6.845 1.429 2.761 1.00 94.69 190 ALA A CA 1
ATOM 1563 C C . ALA A 1 190 ? 8.003 0.726 2.039 1.00 94.69 190 ALA A C 1
ATOM 1565 O O . ALA A 1 190 ? 8.484 1.248 1.034 1.00 94.69 190 ALA A O 1
ATOM 1566 N N . GLU A 1 191 ? 8.382 -0.469 2.489 1.00 93.38 191 GLU A N 1
ATOM 1567 C CA . GLU A 1 191 ? 9.451 -1.255 1.875 1.00 93.38 191 GLU A CA 1
ATOM 1568 C C . GLU A 1 191 ? 9.076 -1.734 0.467 1.00 93.38 191 GLU A C 1
ATOM 1570 O O . GLU A 1 191 ? 9.840 -1.548 -0.475 1.00 93.38 191 GLU A O 1
ATOM 1575 N N . GLN A 1 192 ? 7.848 -2.223 0.270 1.00 92.75 192 GLN A N 1
ATOM 1576 C CA . GLN A 1 192 ? 7.344 -2.582 -1.062 1.00 92.75 192 GLN A CA 1
ATOM 1577 C C . GLN A 1 192 ? 7.395 -1.401 -2.039 1.00 92.75 192 GLN A C 1
ATOM 1579 O O . GLN A 1 192 ? 7.768 -1.574 -3.198 1.00 92.75 192 GLN A O 1
ATOM 1584 N N . ARG A 1 193 ? 7.072 -0.182 -1.583 1.00 93.31 193 ARG A N 1
ATOM 1585 C CA . ARG A 1 193 ? 7.199 1.024 -2.417 1.00 93.31 193 ARG A CA 1
ATOM 1586 C C . ARG A 1 193 ? 8.646 1.323 -2.795 1.00 93.31 193 ARG A C 1
ATOM 1588 O O . ARG A 1 193 ? 8.876 1.695 -3.942 1.00 93.31 193 ARG A O 1
ATOM 1595 N N . ARG A 1 194 ? 9.602 1.143 -1.879 1.00 93.69 194 ARG A N 1
ATOM 1596 C CA . ARG A 1 194 ? 11.035 1.307 -2.180 1.00 93.69 194 ARG A CA 1
ATOM 1597 C C . ARG A 1 194 ? 11.500 0.295 -3.220 1.00 93.69 194 ARG A C 1
ATOM 1599 O O . ARG A 1 194 ? 12.062 0.706 -4.226 1.00 93.69 194 ARG A O 1
ATOM 1606 N N . ILE A 1 195 ? 11.169 -0.983 -3.033 1.00 93.31 195 ILE A N 1
ATOM 1607 C CA . ILE A 1 195 ? 11.513 -2.056 -3.977 1.00 93.31 195 ILE A CA 1
ATOM 1608 C C . ILE A 1 195 ? 10.930 -1.768 -5.365 1.00 93.31 195 ILE A C 1
ATOM 1610 O O . ILE A 1 195 ? 11.631 -1.895 -6.363 1.00 93.31 195 ILE A O 1
ATOM 1614 N N . MET A 1 196 ? 9.667 -1.335 -5.454 1.00 93.62 196 MET A N 1
ATOM 1615 C CA . MET A 1 196 ? 9.061 -0.976 -6.743 1.00 93.62 196 MET A CA 1
ATOM 1616 C C . MET A 1 196 ? 9.744 0.226 -7.402 1.00 93.62 196 MET A C 1
ATOM 1618 O O . MET A 1 196 ? 9.947 0.219 -8.613 1.00 93.62 196 MET A O 1
ATOM 1622 N N . GLN A 1 197 ? 10.092 1.259 -6.629 1.00 93.50 197 GLN A N 1
ATOM 1623 C CA . GLN A 1 197 ? 10.813 2.422 -7.152 1.00 93.50 197 GLN A CA 1
ATOM 1624 C C . GLN A 1 197 ? 12.208 2.038 -7.646 1.00 93.50 197 GLN A C 1
ATOM 1626 O O . GLN A 1 197 ? 12.624 2.489 -8.709 1.00 93.50 197 GLN A O 1
ATOM 1631 N N . GLU A 1 198 ? 12.919 1.188 -6.911 1.00 93.31 198 GLU A N 1
ATOM 1632 C CA . GLU A 1 198 ? 14.231 0.689 -7.312 1.00 93.31 198 GLU A CA 1
ATOM 1633 C C . GLU A 1 198 ? 14.139 -0.187 -8.565 1.00 93.31 198 GLU A C 1
ATOM 1635 O O . GLU A 1 198 ? 14.881 0.038 -9.517 1.00 93.31 198 GLU A O 1
ATOM 1640 N N . ALA A 1 199 ? 13.163 -1.095 -8.635 1.00 92.81 199 ALA A N 1
ATOM 1641 C CA . ALA A 1 199 ? 12.903 -1.898 -9.828 1.00 92.81 199 ALA A CA 1
ATOM 1642 C C . ALA A 1 199 ? 12.583 -1.029 -11.058 1.00 92.81 199 ALA A C 1
ATOM 1644 O O . ALA A 1 199 ? 13.081 -1.309 -12.148 1.00 92.81 199 ALA A O 1
ATOM 1645 N N . ALA A 1 200 ? 11.802 0.044 -10.889 1.00 93.12 200 ALA A N 1
ATOM 1646 C CA . ALA A 1 200 ? 11.529 1.001 -11.960 1.00 93.12 200 ALA A CA 1
ATOM 1647 C C . ALA A 1 200 ? 12.806 1.726 -12.418 1.00 93.12 200 ALA A C 1
ATOM 1649 O O . ALA A 1 200 ? 13.060 1.809 -13.615 1.00 93.12 200 ALA A O 1
ATOM 1650 N N . ARG A 1 201 ? 13.659 2.171 -11.482 1.00 93.50 201 ARG A N 1
ATOM 1651 C CA . ARG A 1 201 ? 14.951 2.794 -11.822 1.00 93.50 201 ARG A CA 1
ATOM 1652 C C . ARG A 1 201 ? 15.876 1.841 -12.578 1.00 93.50 201 ARG A C 1
ATOM 1654 O O . ARG A 1 201 ? 16.479 2.249 -13.563 1.00 93.50 201 ARG A O 1
ATOM 1661 N N . VAL A 1 202 ? 15.959 0.579 -12.154 1.00 93.56 202 VAL A N 1
ATOM 1662 C CA . VAL A 1 202 ? 16.751 -0.449 -12.849 1.00 93.56 202 VAL A CA 1
ATOM 1663 C C . VAL A 1 202 ? 16.201 -0.702 -14.256 1.00 93.56 202 VAL A C 1
ATOM 1665 O O . VAL A 1 202 ? 16.978 -0.832 -15.199 1.00 93.56 202 VAL A O 1
ATOM 1668 N N . ALA A 1 203 ? 14.876 -0.738 -14.426 1.00 92.38 203 ALA A N 1
ATOM 1669 C CA . ALA A 1 203 ? 14.257 -0.887 -15.742 1.00 92.38 203 ALA A CA 1
ATOM 1670 C C . ALA A 1 203 ? 14.569 0.303 -16.670 1.00 92.38 203 ALA A C 1
ATOM 1672 O O . ALA A 1 203 ? 14.893 0.093 -17.840 1.00 92.38 203 ALA A O 1
ATOM 1673 N N . ASP A 1 204 ? 14.538 1.532 -16.147 1.00 93.19 204 ASP A N 1
ATOM 1674 C CA . ASP A 1 204 ? 14.913 2.737 -16.896 1.00 93.19 204 ASP A CA 1
ATOM 1675 C C . ASP A 1 204 ? 16.394 2.714 -17.310 1.00 93.19 204 ASP A C 1
ATOM 1677 O O . ASP A 1 204 ? 16.722 3.015 -18.460 1.00 93.19 204 ASP A O 1
ATOM 1681 N N . GLU A 1 205 ? 17.296 2.311 -16.408 1.00 92.94 205 GLU A N 1
ATOM 1682 C CA . GLU A 1 205 ? 18.726 2.156 -16.712 1.00 92.94 205 GLU A CA 1
ATOM 1683 C C . GLU A 1 205 ? 18.966 1.096 -17.795 1.00 92.94 205 GLU A C 1
ATOM 1685 O O . GLU A 1 205 ? 19.681 1.356 -18.766 1.00 92.94 205 GLU A O 1
ATOM 1690 N N . GLN A 1 206 ? 18.306 -0.063 -17.697 1.00 93.19 206 GLN A N 1
ATOM 1691 C CA . GLN A 1 206 ? 18.382 -1.112 -18.719 1.00 93.19 206 GLN A CA 1
ATOM 1692 C C . GLN A 1 206 ? 17.865 -0.635 -20.080 1.00 93.19 206 GLN A C 1
ATOM 1694 O O . GLN A 1 206 ? 18.431 -0.984 -21.118 1.00 93.19 206 GLN A O 1
ATOM 1699 N N . GLU A 1 207 ? 16.807 0.175 -20.103 1.00 93.81 207 GLU A N 1
ATOM 1700 C CA . GLU A 1 207 ? 16.260 0.726 -21.341 1.00 93.81 207 GLU A CA 1
ATOM 1701 C C . GLU A 1 207 ? 17.199 1.755 -21.980 1.00 93.81 207 GLU A C 1
ATOM 1703 O O . GLU A 1 207 ? 17.390 1.758 -23.201 1.00 93.81 207 GLU A O 1
ATOM 1708 N N . ILE A 1 208 ? 17.832 2.603 -21.166 1.00 93.75 208 ILE A N 1
ATOM 1709 C CA . ILE A 1 208 ? 18.874 3.527 -21.627 1.00 93.75 208 ILE A CA 1
ATOM 1710 C C . ILE A 1 208 ? 20.042 2.744 -22.232 1.00 93.75 208 ILE A C 1
ATOM 1712 O O . ILE A 1 208 ? 20.505 3.082 -23.326 1.00 93.75 208 ILE A O 1
ATOM 1716 N N . ASP A 1 209 ? 20.496 1.683 -21.570 1.00 94.06 209 ASP A N 1
ATOM 1717 C CA . ASP A 1 209 ? 21.603 0.867 -22.063 1.00 94.06 209 ASP A CA 1
ATOM 1718 C C . ASP A 1 209 ? 21.245 0.107 -23.344 1.00 94.06 209 ASP A C 1
ATOM 1720 O O . ASP A 1 209 ? 22.055 0.072 -24.275 1.00 94.06 209 ASP A O 1
ATOM 1724 N N . ARG A 1 210 ? 20.015 -0.406 -23.471 1.00 95.06 210 ARG A N 1
ATOM 1725 C CA . ARG A 1 210 ? 19.516 -1.000 -24.723 1.00 95.06 210 ARG A CA 1
ATOM 1726 C C . ARG A 1 210 ? 19.582 0.005 -25.873 1.00 95.06 210 ARG A C 1
ATOM 1728 O O . ARG A 1 210 ? 20.150 -0.295 -26.923 1.00 95.06 210 ARG A O 1
ATOM 1735 N N . LYS A 1 211 ? 19.083 1.228 -25.656 1.00 94.06 211 LYS A N 1
ATOM 1736 C CA . LYS A 1 211 ? 19.117 2.309 -26.656 1.00 94.06 211 LYS A CA 1
ATOM 1737 C C . LYS A 1 211 ? 20.541 2.703 -27.034 1.00 94.06 211 LYS A C 1
ATOM 1739 O O . LYS A 1 211 ? 20.821 2.932 -28.210 1.00 94.06 211 LYS A O 1
ATOM 1744 N N . ARG A 1 212 ? 21.463 2.750 -26.068 1.00 93.06 212 ARG A N 1
ATOM 1745 C CA . ARG A 1 212 ? 22.890 2.997 -26.331 1.00 93.06 212 ARG A CA 1
ATOM 1746 C C . ARG A 1 212 ? 23.497 1.895 -27.190 1.00 93.06 212 ARG A C 1
ATOM 1748 O O . ARG A 1 212 ? 24.170 2.200 -28.171 1.00 93.06 212 ARG A O 1
ATOM 1755 N N . GLN A 1 213 ? 23.237 0.630 -26.868 1.00 94.06 213 GLN A N 1
ATOM 1756 C CA . GLN A 1 213 ? 23.732 -0.499 -27.656 1.00 94.06 213 GLN A CA 1
ATOM 1757 C C . GLN A 1 213 ? 23.174 -0.491 -29.084 1.00 94.06 213 GLN A C 1
ATOM 1759 O O . GLN A 1 213 ? 23.924 -0.719 -30.032 1.00 94.06 213 GLN A O 1
ATOM 1764 N N . GLU A 1 214 ? 21.888 -0.185 -29.265 1.00 94.25 214 GLU A N 1
ATOM 1765 C CA . GLU A 1 214 ? 21.282 -0.035 -30.593 1.00 94.25 214 GLU A CA 1
ATOM 1766 C C . GLU A 1 214 ? 21.897 1.124 -31.383 1.00 94.25 214 GLU A C 1
ATOM 1768 O O . GLU A 1 214 ? 22.218 0.956 -32.561 1.00 94.25 214 GLU A O 1
ATOM 1773 N N . ALA A 1 215 ? 22.124 2.275 -30.743 1.00 93.81 215 ALA A N 1
ATOM 1774 C CA . ALA A 1 215 ? 22.790 3.412 -31.370 1.00 93.81 215 ALA A CA 1
ATOM 1775 C C . ALA A 1 215 ? 24.214 3.053 -31.823 1.00 93.81 215 ALA A C 1
ATOM 1777 O O . ALA A 1 215 ? 24.588 3.355 -32.954 1.00 93.81 215 ALA A O 1
ATOM 1778 N N . VAL A 1 216 ? 24.982 2.344 -30.986 1.00 93.81 216 VAL A N 1
ATOM 1779 C CA . VAL A 1 216 ? 26.327 1.856 -31.335 1.00 93.81 216 VAL A CA 1
ATOM 1780 C C . VAL A 1 216 ? 26.273 0.879 -32.512 1.00 93.81 216 VAL A C 1
ATOM 1782 O O . VAL A 1 216 ? 27.058 1.022 -33.449 1.00 93.81 216 VAL A O 1
ATOM 1785 N N . ARG A 1 217 ? 25.334 -0.079 -32.521 1.00 93.94 217 ARG A N 1
ATOM 1786 C CA . ARG A 1 217 ? 25.166 -1.020 -33.645 1.00 93.94 217 ARG A CA 1
ATOM 1787 C C . ARG A 1 217 ? 24.859 -0.294 -34.953 1.00 93.94 217 ARG A C 1
ATOM 1789 O O . ARG A 1 217 ? 25.540 -0.544 -35.944 1.00 93.94 217 ARG A O 1
ATOM 1796 N N . ARG A 1 218 ? 23.912 0.651 -34.942 1.00 94.19 218 ARG A N 1
ATOM 1797 C CA . ARG A 1 218 ? 23.587 1.475 -36.121 1.00 94.19 218 ARG A CA 1
ATOM 1798 C C . ARG A 1 218 ? 24.787 2.286 -36.602 1.00 94.19 218 ARG A C 1
ATOM 1800 O O . ARG A 1 218 ? 25.000 2.415 -37.801 1.00 94.19 218 ARG A O 1
ATOM 1807 N N . LEU A 1 219 ? 25.593 2.815 -35.682 1.00 95.44 219 LEU A N 1
ATOM 1808 C CA . LEU A 1 219 ? 26.789 3.583 -36.025 1.00 95.44 219 LEU A CA 1
ATOM 1809 C C . LEU A 1 219 ? 27.847 2.697 -36.703 1.00 95.44 219 LEU A C 1
ATOM 1811 O O . LEU A 1 219 ? 28.425 3.104 -37.709 1.00 95.44 219 LEU A O 1
ATOM 1815 N N . ILE A 1 220 ? 28.040 1.464 -36.224 1.00 94.69 220 ILE A N 1
ATOM 1816 C CA . ILE A 1 220 ? 28.917 0.469 -36.866 1.00 94.69 220 ILE A CA 1
ATOM 1817 C C . ILE A 1 220 ? 28.401 0.097 -38.265 1.00 94.69 220 ILE A C 1
ATOM 1819 O O . ILE A 1 220 ? 29.192 -0.015 -39.202 1.00 94.69 220 ILE A O 1
ATOM 1823 N N . GLU A 1 221 ? 27.092 -0.095 -38.430 1.00 94.00 221 GLU A N 1
ATOM 1824 C CA . GLU A 1 221 ? 26.481 -0.376 -39.736 1.00 94.00 221 GLU A CA 1
ATOM 1825 C C . GLU A 1 221 ? 26.701 0.775 -40.722 1.00 94.00 221 GLU A C 1
ATOM 1827 O O . GLU A 1 221 ? 27.178 0.534 -41.831 1.00 94.00 221 GLU A O 1
ATOM 1832 N N . LEU A 1 222 ? 26.471 2.020 -40.294 1.00 94.75 222 LEU A N 1
ATOM 1833 C CA . LEU A 1 222 ? 26.731 3.214 -41.103 1.00 94.75 222 LEU A CA 1
ATOM 1834 C C . LEU A 1 222 ? 28.212 3.355 -41.470 1.00 94.75 222 LEU A C 1
ATOM 1836 O O . LEU A 1 222 ? 28.531 3.679 -42.611 1.00 94.75 222 LEU A O 1
ATOM 1840 N N . GLN A 1 223 ? 29.131 3.077 -40.540 1.00 94.44 223 GLN A N 1
ATOM 1841 C CA . GLN A 1 223 ? 30.567 3.076 -40.835 1.00 94.44 223 GLN A CA 1
ATOM 1842 C C . GLN A 1 223 ? 30.930 2.024 -41.887 1.00 94.44 223 GLN A C 1
ATOM 1844 O O . GLN A 1 223 ? 31.698 2.311 -42.804 1.00 94.44 223 GLN A O 1
ATOM 1849 N N . ARG A 1 224 ? 30.357 0.817 -41.798 1.00 94.06 224 ARG A N 1
ATOM 1850 C CA . ARG A 1 224 ? 30.569 -0.242 -42.796 1.00 94.06 224 ARG A CA 1
ATOM 1851 C C . ARG A 1 224 ? 29.989 0.129 -44.156 1.00 94.06 224 ARG A C 1
ATOM 1853 O O . ARG A 1 224 ? 30.623 -0.145 -45.170 1.00 94.06 224 ARG A O 1
ATOM 1860 N N . GLU A 1 225 ? 28.804 0.728 -44.191 1.00 93.44 225 GLU A N 1
ATOM 1861 C CA . GLU A 1 225 ? 28.173 1.169 -45.435 1.00 93.44 225 GLU A CA 1
ATOM 1862 C C . GLU A 1 225 ? 28.969 2.301 -46.095 1.00 93.44 225 GLU A C 1
ATOM 1864 O O . GLU A 1 225 ? 29.245 2.236 -47.293 1.00 93.44 225 GLU A O 1
ATOM 1869 N N . ASN A 1 226 ? 29.412 3.290 -45.316 1.00 94.44 226 ASN A N 1
ATOM 1870 C CA . ASN A 1 226 ? 30.258 4.372 -45.815 1.00 94.44 226 ASN A CA 1
ATOM 1871 C C . ASN A 1 226 ? 31.584 3.839 -46.360 1.00 94.44 226 ASN A C 1
ATOM 1873 O O . ASN A 1 226 ? 31.956 4.198 -47.472 1.00 94.44 226 ASN A O 1
ATOM 1877 N N . ALA A 1 227 ? 32.241 2.917 -45.651 1.00 92.94 227 ALA A N 1
ATOM 1878 C CA . ALA A 1 227 ? 33.472 2.293 -46.135 1.00 92.94 227 ALA A CA 1
ATOM 1879 C C . ALA A 1 227 ? 33.264 1.541 -47.465 1.00 92.94 227 ALA A C 1
ATOM 1881 O O . ALA A 1 227 ? 34.118 1.597 -48.349 1.00 92.94 227 ALA A O 1
ATOM 1882 N N . ARG A 1 228 ? 32.116 0.867 -47.648 1.00 93.44 228 ARG A N 1
ATOM 1883 C CA . ARG A 1 228 ? 31.764 0.228 -48.931 1.00 93.44 228 ARG A CA 1
ATOM 1884 C C . ARG A 1 228 ? 31.568 1.258 -50.040 1.00 93.44 228 ARG A C 1
ATOM 1886 O O . ARG A 1 228 ? 32.157 1.101 -51.104 1.00 93.44 228 ARG A O 1
ATOM 1893 N N . LYS A 1 229 ? 30.808 2.328 -49.783 1.00 94.50 229 LYS A N 1
ATOM 1894 C CA . LYS A 1 229 ? 30.587 3.413 -50.755 1.00 94.50 229 LYS A CA 1
ATOM 1895 C C . LYS A 1 229 ? 31.892 4.105 -51.146 1.00 94.50 229 LYS A C 1
ATOM 1897 O O . LYS A 1 229 ? 32.105 4.388 -52.321 1.00 94.50 229 LYS A O 1
ATOM 1902 N N . GLU A 1 230 ? 32.782 4.351 -50.189 1.00 93.12 230 GLU A N 1
ATOM 1903 C CA . GLU A 1 230 ? 34.108 4.917 -50.453 1.00 93.12 230 GLU A CA 1
ATOM 1904 C C . GLU A 1 230 ? 34.965 3.985 -51.316 1.00 93.12 230 GLU A C 1
ATOM 1906 O O . GLU A 1 230 ? 35.593 4.444 -52.271 1.00 93.12 230 GLU A O 1
ATOM 1911 N N . ALA A 1 231 ? 34.951 2.677 -51.038 1.00 93.19 231 ALA A N 1
ATOM 1912 C CA . ALA A 1 231 ? 35.655 1.689 -51.851 1.00 93.19 231 ALA A CA 1
ATOM 1913 C C . ALA A 1 231 ? 35.094 1.609 -53.284 1.00 93.19 231 ALA A C 1
ATOM 1915 O O . ALA A 1 231 ? 35.865 1.588 -54.245 1.00 93.19 231 ALA A O 1
ATOM 1916 N N . GLU A 1 232 ? 33.769 1.621 -53.446 1.00 92.94 232 GLU A N 1
ATOM 1917 C CA . GLU A 1 232 ? 33.104 1.648 -54.755 1.00 92.94 232 GLU A CA 1
ATOM 1918 C C . GLU A 1 232 ? 33.454 2.915 -55.545 1.00 92.94 232 GLU A C 1
ATOM 1920 O O . GLU A 1 232 ? 33.824 2.829 -56.719 1.00 92.94 232 GLU A O 1
ATOM 1925 N N . LEU A 1 233 ? 33.410 4.085 -54.898 1.00 94.25 233 LEU A N 1
ATOM 1926 C CA . LEU A 1 233 ? 33.824 5.360 -55.490 1.00 94.25 233 LEU A CA 1
ATOM 1927 C C . LEU A 1 233 ? 35.299 5.340 -55.895 1.00 94.25 233 LEU A C 1
ATOM 1929 O O . LEU A 1 233 ? 35.657 5.847 -56.958 1.00 94.25 233 LEU A O 1
ATOM 1933 N N . HIS A 1 234 ? 36.169 4.750 -55.076 1.00 93.31 234 HIS A N 1
ATOM 1934 C CA . HIS A 1 234 ? 37.583 4.614 -55.405 1.00 93.31 234 HIS A CA 1
ATOM 1935 C C . HIS A 1 234 ? 37.790 3.729 -56.642 1.00 93.31 234 HIS A C 1
ATOM 1937 O O . HIS A 1 234 ? 38.494 4.128 -57.568 1.00 93.31 234 HIS A O 1
ATOM 1943 N N . GLN A 1 235 ? 37.112 2.581 -56.716 1.00 93.19 235 GLN A N 1
ATOM 1944 C CA . GLN A 1 235 ? 37.150 1.710 -57.894 1.00 93.19 235 GLN A CA 1
ATOM 1945 C C . GLN A 1 235 ? 36.578 2.384 -59.147 1.00 93.19 235 GLN A C 1
ATOM 1947 O O . GLN A 1 235 ? 37.098 2.186 -60.243 1.00 93.19 235 GLN A O 1
ATOM 1952 N N . GLN A 1 236 ? 35.513 3.180 -59.019 1.00 92.75 236 GLN A N 1
ATOM 1953 C CA . GLN A 1 236 ? 34.995 3.983 -60.131 1.00 92.75 236 GLN A CA 1
ATOM 1954 C C . GLN A 1 236 ? 36.035 4.992 -60.622 1.00 92.75 236 GLN A C 1
ATOM 1956 O O . GLN A 1 236 ? 36.308 5.029 -61.815 1.00 92.75 236 GLN A O 1
ATOM 1961 N N . ARG A 1 237 ? 36.696 5.725 -59.716 1.00 94.25 237 ARG A N 1
ATOM 1962 C CA . ARG A 1 237 ? 37.768 6.666 -60.086 1.00 94.25 237 ARG A CA 1
ATOM 1963 C C . ARG A 1 237 ? 38.931 5.982 -60.805 1.00 94.25 237 ARG A C 1
ATOM 1965 O O . ARG A 1 237 ? 39.469 6.564 -61.742 1.00 94.25 237 ARG A O 1
ATOM 1972 N N . ILE A 1 238 ? 39.311 4.772 -60.383 1.00 93.75 238 ILE A N 1
ATOM 1973 C CA . ILE A 1 238 ? 40.342 3.978 -61.069 1.00 93.75 238 ILE A CA 1
ATOM 1974 C C . ILE A 1 238 ? 39.881 3.636 -62.489 1.00 93.75 238 ILE A C 1
ATOM 1976 O O . ILE A 1 238 ? 40.589 3.954 -63.439 1.00 93.75 238 ILE A O 1
ATOM 1980 N N . ARG A 1 239 ? 38.672 3.081 -62.648 1.00 92.69 239 ARG A N 1
ATOM 1981 C CA . ARG A 1 239 ? 38.113 2.740 -63.969 1.00 92.69 239 ARG A CA 1
ATOM 1982 C C . ARG A 1 239 ? 38.004 3.954 -64.891 1.00 92.69 239 ARG A C 1
ATOM 1984 O O . ARG A 1 239 ? 38.369 3.873 -66.059 1.00 92.69 239 ARG A O 1
ATOM 1991 N N . ASP A 1 240 ? 37.553 5.094 -64.377 1.00 93.44 240 ASP A N 1
ATOM 1992 C CA . ASP A 1 240 ? 37.460 6.333 -65.154 1.00 93.44 240 ASP A CA 1
ATOM 1993 C C . ASP A 1 240 ? 38.844 6.832 -65.596 1.00 93.44 240 ASP A C 1
ATOM 1995 O O . ASP A 1 240 ? 39.007 7.312 -66.722 1.00 93.44 240 ASP A O 1
ATOM 1999 N N . ALA A 1 241 ? 39.858 6.701 -64.733 1.00 92.75 241 ALA A N 1
ATOM 2000 C CA . ALA A 1 241 ? 41.238 7.035 -65.067 1.00 92.75 241 ALA A CA 1
ATOM 2001 C C . ALA A 1 241 ? 41.819 6.086 -66.129 1.00 92.75 241 ALA A C 1
ATOM 2003 O O . ALA A 1 241 ? 42.470 6.562 -67.058 1.00 92.75 241 ALA A O 1
ATOM 2004 N N . GLU A 1 242 ? 41.541 4.783 -66.038 1.00 93.75 242 GLU A N 1
ATOM 2005 C CA . GLU A 1 242 ? 41.931 3.780 -67.039 1.00 93.75 242 GLU A CA 1
ATOM 2006 C C . GLU A 1 242 ? 41.299 4.080 -68.402 1.00 93.75 242 GLU A C 1
ATOM 2008 O O . GLU A 1 242 ? 42.014 4.177 -69.396 1.00 93.75 242 GLU A O 1
ATOM 2013 N N . ILE A 1 243 ? 39.987 4.342 -68.449 1.00 93.25 243 ILE A N 1
ATOM 2014 C CA . ILE A 1 243 ? 39.280 4.725 -69.684 1.00 93.25 243 ILE A CA 1
ATOM 2015 C C . ILE A 1 243 ? 39.880 6.005 -70.274 1.00 93.25 243 ILE A C 1
ATOM 2017 O O . ILE A 1 243 ? 40.063 6.118 -71.488 1.00 93.25 243 ILE A O 1
ATOM 2021 N N . LYS A 1 244 ? 40.184 7.000 -69.433 1.00 94.12 244 LYS A N 1
ATOM 2022 C CA . LYS A 1 244 ? 40.798 8.253 -69.887 1.00 94.12 244 LYS A CA 1
ATOM 2023 C C . LYS A 1 244 ? 42.204 8.020 -70.448 1.00 94.12 244 LYS A C 1
ATOM 2025 O O . LYS A 1 244 ? 42.536 8.610 -71.475 1.00 94.12 244 LYS A O 1
ATOM 2030 N N . ALA A 1 245 ? 43.005 7.172 -69.805 1.00 92.62 245 ALA A N 1
ATOM 2031 C CA . ALA A 1 245 ? 44.335 6.801 -70.275 1.00 92.62 245 ALA A CA 1
ATOM 2032 C C . ALA A 1 245 ? 44.272 6.026 -71.601 1.00 92.62 245 ALA A C 1
ATOM 2034 O O . ALA A 1 245 ? 45.025 6.334 -72.523 1.00 92.62 245 ALA A O 1
ATOM 2035 N N . GLU A 1 246 ? 43.331 5.089 -71.739 1.00 93.00 246 GLU A N 1
ATOM 2036 C CA . GLU A 1 246 ? 43.116 4.334 -72.974 1.00 93.00 246 GLU A CA 1
ATOM 2037 C C . GLU A 1 246 ? 42.699 5.252 -74.130 1.00 93.00 246 GLU A C 1
ATOM 2039 O O . GLU A 1 246 ? 43.268 5.174 -75.219 1.00 93.00 246 GLU A O 1
ATOM 2044 N N . ARG A 1 247 ? 41.764 6.182 -73.891 1.00 93.19 247 ARG A N 1
ATOM 2045 C CA . ARG A 1 247 ? 41.370 7.190 -74.891 1.00 93.19 247 ARG A CA 1
ATOM 2046 C C . ARG A 1 247 ? 42.555 8.050 -75.323 1.00 93.19 247 ARG A C 1
ATOM 2048 O O . ARG A 1 247 ? 42.763 8.224 -76.519 1.00 93.19 247 ARG A O 1
ATOM 2055 N N . ALA A 1 248 ? 43.359 8.527 -74.371 1.00 92.38 248 ALA A N 1
ATOM 2056 C CA . ALA A 1 248 ? 44.559 9.302 -74.677 1.00 92.38 248 ALA A CA 1
ATOM 2057 C C . ALA A 1 248 ? 45.564 8.494 -75.520 1.00 92.38 248 ALA A C 1
ATOM 2059 O O . ALA A 1 248 ? 46.123 9.019 -76.481 1.00 92.38 248 ALA A O 1
ATOM 2060 N N . ALA A 1 249 ? 45.755 7.206 -75.217 1.00 92.38 249 ALA A N 1
ATOM 2061 C CA . ALA A 1 249 ? 46.609 6.323 -76.007 1.00 92.38 249 ALA A CA 1
ATOM 2062 C C . ALA A 1 249 ? 46.066 6.108 -77.431 1.00 92.38 249 ALA A C 1
ATOM 2064 O O . ALA A 1 249 ? 46.824 6.184 -78.398 1.00 92.38 249 ALA A O 1
ATOM 2065 N N . GLN A 1 250 ? 44.756 5.890 -77.588 1.00 92.31 250 GLN A N 1
ATOM 2066 C CA . GLN A 1 250 ? 44.122 5.764 -78.905 1.00 92.31 250 GLN A CA 1
ATOM 2067 C C . GLN A 1 250 ? 44.255 7.046 -79.734 1.00 92.31 250 GLN A C 1
ATOM 2069 O O . GLN A 1 250 ? 44.496 6.972 -80.940 1.00 92.31 250 GLN A O 1
ATOM 2074 N N . ASP A 1 251 ? 44.129 8.216 -79.109 1.00 91.75 251 ASP A N 1
ATOM 2075 C CA . ASP A 1 251 ? 44.302 9.495 -79.795 1.00 91.75 251 ASP A CA 1
ATOM 2076 C C . ASP A 1 251 ? 45.750 9.700 -80.263 1.00 91.75 251 ASP A C 1
ATOM 2078 O O . ASP A 1 251 ? 45.952 10.076 -81.420 1.00 91.75 251 ASP A O 1
ATOM 2082 N N . LEU A 1 252 ? 46.748 9.331 -79.449 1.00 92.88 252 LEU A N 1
ATOM 2083 C CA . LEU A 1 252 ? 48.158 9.314 -79.865 1.00 92.88 252 LEU A CA 1
ATOM 2084 C C . LEU A 1 252 ? 48.397 8.368 -81.052 1.00 92.88 252 LEU A C 1
ATOM 2086 O O . LEU A 1 252 ? 49.072 8.741 -82.012 1.00 92.88 252 LEU A O 1
ATOM 2090 N N . ILE A 1 253 ? 47.803 7.168 -81.040 1.00 92.44 253 ILE A N 1
ATOM 2091 C CA . ILE A 1 253 ? 47.892 6.225 -82.168 1.00 92.44 253 ILE A CA 1
ATOM 2092 C C . ILE A 1 253 ? 47.292 6.844 -83.437 1.00 92.44 253 ILE A C 1
ATOM 2094 O O . ILE A 1 253 ? 47.893 6.756 -84.508 1.00 92.44 253 ILE A O 1
ATOM 2098 N N . ARG A 1 254 ? 46.129 7.503 -83.343 1.00 92.50 254 ARG A N 1
ATOM 2099 C CA . ARG A 1 254 ? 45.498 8.185 -84.488 1.00 92.50 254 ARG A CA 1
ATOM 2100 C C . ARG A 1 254 ? 46.336 9.352 -85.002 1.00 92.50 254 ARG A C 1
ATOM 2102 O O . ARG A 1 254 ? 46.331 9.621 -86.203 1.00 92.50 254 ARG A O 1
ATOM 2109 N N . GLU A 1 255 ? 47.001 10.096 -84.123 1.00 92.56 255 GLU A N 1
ATOM 2110 C CA . GLU A 1 255 ? 47.911 11.174 -84.520 1.00 92.56 255 GLU A CA 1
ATOM 2111 C C . GLU A 1 255 ? 49.146 10.638 -85.245 1.00 92.56 255 GLU A C 1
ATOM 2113 O O . GLU A 1 255 ? 49.483 11.149 -86.316 1.00 92.56 255 GLU A O 1
ATOM 2118 N N . GLU A 1 256 ? 49.760 9.569 -84.736 1.00 91.62 256 GLU A N 1
ATOM 2119 C CA . GLU A 1 256 ? 50.882 8.903 -85.404 1.00 91.62 256 GLU A CA 1
ATOM 2120 C C . GLU A 1 256 ? 50.462 8.284 -86.745 1.00 91.62 256 GLU A C 1
ATOM 2122 O O . GLU A 1 256 ? 51.151 8.465 -87.746 1.00 91.62 256 GLU A O 1
ATOM 2127 N N . GLN A 1 257 ? 49.280 7.667 -86.845 1.00 91.50 257 GLN A N 1
ATOM 2128 C CA . GLN A 1 257 ? 48.737 7.203 -88.131 1.00 91.50 257 GLN A CA 1
ATOM 2129 C C . GLN A 1 257 ? 48.548 8.354 -89.127 1.00 91.50 257 GLN A C 1
ATOM 2131 O O . GLN A 1 257 ? 48.937 8.236 -90.290 1.00 91.50 257 GLN A O 1
ATOM 2136 N N . ARG A 1 258 ? 48.005 9.496 -88.682 1.00 91.06 258 ARG A N 1
ATOM 2137 C CA . ARG A 1 258 ? 47.875 10.702 -89.520 1.00 91.06 258 ARG A CA 1
ATOM 2138 C C . ARG A 1 258 ? 49.237 11.248 -89.947 1.00 91.06 258 ARG A C 1
ATOM 2140 O O . ARG A 1 258 ? 49.392 11.692 -91.083 1.00 91.06 258 ARG A O 1
ATOM 2147 N N . ARG A 1 259 ? 50.236 11.221 -89.063 1.00 92.06 259 ARG A N 1
ATOM 2148 C CA . ARG A 1 259 ? 51.617 11.609 -89.374 1.00 92.06 259 ARG A CA 1
ATOM 2149 C C . ARG A 1 259 ? 52.240 10.679 -90.414 1.00 92.06 259 ARG A C 1
ATOM 2151 O O . ARG A 1 259 ? 52.775 11.175 -91.400 1.00 92.06 259 ARG A O 1
ATOM 2158 N N . MET A 1 260 ? 52.118 9.369 -90.230 1.00 89.56 260 MET A N 1
ATOM 2159 C CA . MET A 1 260 ? 52.606 8.361 -91.172 1.00 89.56 260 MET A CA 1
ATOM 2160 C C . MET A 1 260 ? 51.947 8.502 -92.543 1.00 89.56 260 MET A C 1
ATOM 2162 O O . MET A 1 260 ? 52.645 8.492 -93.554 1.00 89.56 260 MET A O 1
ATOM 2166 N N . TRP A 1 2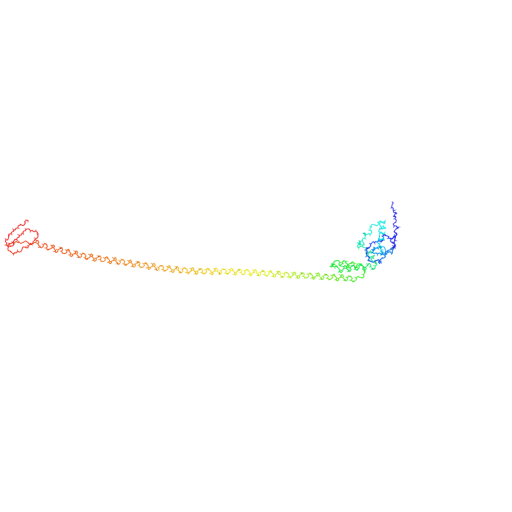61 ? 50.632 8.725 -92.582 1.00 91.56 261 TRP A N 1
ATOM 2167 C CA . TRP A 1 261 ? 49.907 8.972 -93.826 1.00 91.56 261 TRP A CA 1
ATOM 2168 C C . TRP A 1 261 ? 50.406 10.231 -94.549 1.00 91.56 261 TRP A C 1
ATOM 2170 O O . TRP A 1 261 ? 50.639 10.184 -95.754 1.00 91.56 261 TRP A O 1
ATOM 2180 N N . ARG A 1 262 ? 50.654 11.338 -93.825 1.00 90.94 262 ARG A N 1
ATOM 2181 C CA . ARG A 1 262 ? 51.260 12.553 -94.408 1.00 90.94 262 ARG A CA 1
ATOM 2182 C C . ARG A 1 262 ? 52.628 12.268 -95.029 1.00 90.94 262 ARG A C 1
ATOM 2184 O O . ARG A 1 262 ? 52.850 12.641 -96.173 1.00 90.94 262 ARG A O 1
ATOM 2191 N N . ILE A 1 263 ? 53.500 11.553 -94.316 1.00 89.56 263 ILE A N 1
ATOM 2192 C CA . ILE A 1 263 ? 54.823 11.157 -94.828 1.00 89.56 263 ILE A CA 1
ATOM 2193 C C . ILE A 1 263 ? 54.685 10.287 -96.086 1.00 89.56 263 ILE A C 1
ATOM 2195 O O . ILE A 1 263 ? 55.447 10.435 -97.039 1.00 89.56 263 ILE A O 1
ATOM 2199 N N . GLU A 1 264 ? 53.728 9.358 -96.111 1.00 89.31 264 GLU A N 1
ATOM 2200 C CA . GLU A 1 264 ? 53.496 8.499 -97.274 1.00 89.31 264 GLU A CA 1
ATOM 2201 C C . GLU A 1 264 ? 52.988 9.292 -98.487 1.00 89.31 264 GLU A C 1
ATOM 2203 O O . GLU A 1 264 ? 53.450 9.065 -99.607 1.00 89.31 264 GLU A O 1
ATOM 2208 N N . MET A 1 265 ? 52.084 10.251 -98.272 1.00 89.50 265 MET A N 1
ATOM 2209 C CA . MET A 1 265 ? 51.613 11.163 -99.315 1.00 89.50 265 MET A CA 1
ATOM 2210 C C . MET A 1 265 ? 52.743 12.046 -99.849 1.00 89.50 265 MET A C 1
ATOM 2212 O O . MET A 1 265 ? 52.912 12.125 -101.062 1.00 89.50 265 MET A O 1
ATOM 2216 N N . GLU A 1 266 ? 53.579 12.619 -98.979 1.00 87.75 266 GLU A N 1
ATOM 2217 C CA . GLU A 1 266 ? 54.766 13.387 -99.384 1.00 87.75 266 GLU A CA 1
ATOM 2218 C C . GLU A 1 266 ? 55.744 12.541 -100.208 1.00 87.75 266 GLU A C 1
ATOM 2220 O O . GLU A 1 266 ? 56.275 13.011 -101.214 1.00 87.75 266 GLU A O 1
ATOM 2225 N N . LYS A 1 267 ? 55.954 11.268 -99.839 1.00 89.25 267 LYS A N 1
ATOM 2226 C CA . LYS A 1 267 ? 56.758 10.332 -100.642 1.00 89.25 267 LYS A CA 1
ATOM 2227 C C . LYS A 1 267 ? 56.142 10.094 -102.021 1.00 89.25 267 LYS A C 1
ATOM 2229 O O . LYS A 1 267 ? 56.873 10.112 -103.007 1.00 89.25 267 LYS A O 1
ATOM 2234 N N . LYS A 1 268 ? 54.822 9.885 -102.108 1.00 86.88 268 LYS A N 1
ATOM 2235 C CA . LYS A 1 268 ? 54.115 9.713 -103.392 1.00 86.88 268 LYS A CA 1
ATOM 2236 C C . LYS A 1 268 ? 54.221 10.967 -104.258 1.00 86.88 268 LYS A C 1
ATOM 2238 O O . LYS A 1 268 ? 54.547 10.857 -105.434 1.00 86.88 268 LYS A O 1
ATOM 2243 N N . GLU A 1 269 ? 54.032 12.148 -103.676 1.00 86.12 269 GLU A N 1
ATOM 2244 C CA . GLU A 1 269 ? 54.223 13.418 -104.378 1.00 86.12 269 GLU A CA 1
ATOM 2245 C C . GLU A 1 269 ? 55.668 13.616 -104.841 1.00 86.12 269 GLU A C 1
ATOM 2247 O O . GLU A 1 269 ? 55.886 14.094 -105.949 1.00 86.12 269 GLU A O 1
ATOM 2252 N N . ALA A 1 270 ? 56.663 13.253 -104.029 1.00 84.19 270 ALA A N 1
ATOM 2253 C CA . ALA A 1 270 ? 58.070 13.345 -104.411 1.00 84.19 270 ALA A CA 1
ATOM 2254 C C . ALA A 1 270 ? 58.399 12.421 -105.593 1.00 84.19 270 ALA A C 1
ATOM 2256 O O . ALA A 1 270 ? 59.079 12.846 -106.527 1.00 84.19 270 ALA A O 1
ATOM 2257 N N . VAL A 1 271 ? 57.871 11.191 -105.588 1.00 86.31 271 VAL A N 1
ATOM 2258 C CA . VAL A 1 271 ? 57.986 10.258 -106.720 1.00 86.31 271 VAL A CA 1
ATOM 2259 C C . VAL A 1 271 ? 57.319 10.834 -107.971 1.00 86.31 271 VAL A C 1
ATOM 2261 O O . VAL A 1 271 ? 57.915 10.793 -109.045 1.00 86.31 271 VAL A O 1
ATOM 2264 N N . GLU A 1 272 ? 56.128 11.423 -107.847 1.00 85.50 272 GLU A N 1
ATOM 2265 C CA . GLU A 1 272 ? 55.424 12.034 -108.981 1.00 85.50 272 GLU A CA 1
ATOM 2266 C C . GLU A 1 272 ? 56.164 13.272 -109.518 1.00 85.50 272 GLU A C 1
ATOM 2268 O O . GLU A 1 272 ? 56.316 13.429 -110.727 1.00 85.50 272 GLU A O 1
ATOM 2273 N N . ARG A 1 273 ? 56.710 14.126 -108.641 1.00 85.44 273 ARG A N 1
ATOM 2274 C CA . ARG A 1 273 ? 57.551 15.272 -109.037 1.00 85.44 273 ARG A CA 1
ATOM 2275 C C . ARG A 1 273 ? 58.799 14.819 -109.791 1.00 85.44 273 ARG A C 1
ATOM 2277 O O . ARG A 1 273 ? 59.163 15.446 -110.784 1.00 85.44 273 ARG A O 1
ATOM 2284 N N . GLU A 1 274 ? 59.435 13.734 -109.354 1.00 83.31 274 GLU A N 1
ATOM 2285 C CA . GLU A 1 274 ? 60.604 13.181 -110.041 1.00 83.31 274 GLU A CA 1
ATOM 2286 C C . GLU A 1 274 ? 60.219 12.552 -111.389 1.00 83.31 274 GLU A C 1
ATOM 2288 O O . GLU A 1 274 ? 60.903 12.775 -112.386 1.00 8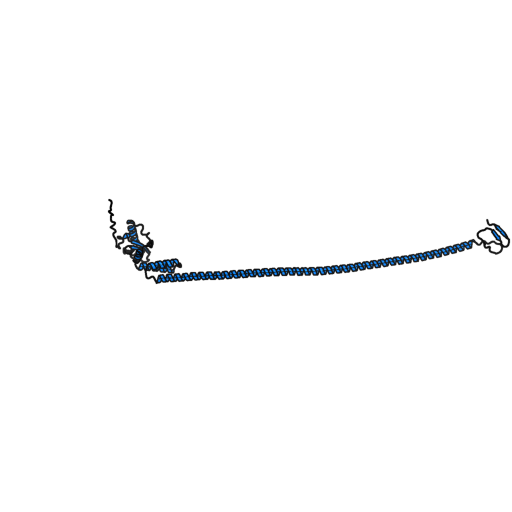3.31 274 GLU A O 1
ATOM 2293 N N . ARG A 1 275 ? 59.072 11.864 -111.473 1.00 84.94 275 ARG A N 1
ATOM 2294 C CA . ARG A 1 275 ? 58.513 11.387 -112.747 1.00 84.94 275 ARG A CA 1
ATOM 2295 C C . ARG A 1 275 ? 58.271 12.544 -113.719 1.00 84.94 275 ARG A C 1
ATOM 2297 O O . ARG A 1 275 ? 58.690 12.459 -114.869 1.00 84.94 275 ARG A O 1
ATOM 2304 N N . ILE A 1 276 ? 57.645 13.630 -113.260 1.00 83.06 276 ILE A N 1
ATOM 2305 C CA . ILE A 1 276 ? 57.411 14.836 -114.069 1.00 83.06 276 ILE A CA 1
ATOM 2306 C C . ILE A 1 276 ? 58.741 15.434 -114.537 1.00 83.06 276 ILE A C 1
ATOM 2308 O O . ILE A 1 276 ? 58.859 15.809 -115.702 1.00 83.06 276 ILE A O 1
ATOM 2312 N N . ARG A 1 277 ? 59.757 15.500 -113.668 1.00 84.31 277 ARG A N 1
ATOM 2313 C CA . ARG A 1 277 ? 61.098 15.976 -114.038 1.00 84.31 277 ARG A CA 1
ATOM 2314 C C . ARG A 1 277 ? 61.720 15.115 -115.143 1.00 84.31 277 ARG A C 1
ATOM 2316 O O . ARG A 1 277 ? 62.237 15.675 -116.108 1.00 84.31 277 ARG A O 1
ATOM 2323 N N . ILE A 1 278 ? 61.661 13.788 -115.021 1.00 82.19 278 ILE A N 1
ATOM 2324 C CA . ILE A 1 278 ? 62.182 12.852 -116.032 1.00 82.19 278 ILE A CA 1
ATOM 2325 C C . ILE A 1 278 ? 61.429 13.020 -117.362 1.00 82.19 278 ILE A C 1
ATOM 2327 O O . ILE A 1 278 ? 62.054 13.105 -118.418 1.00 82.19 278 ILE A O 1
ATOM 2331 N N . GLU A 1 279 ? 60.100 13.140 -117.327 1.00 81.25 279 GLU A N 1
ATOM 2332 C CA . GLU A 1 279 ? 59.278 13.361 -118.526 1.00 81.25 279 GLU A CA 1
ATOM 2333 C C . GLU A 1 279 ? 59.611 14.710 -119.195 1.00 81.25 279 GLU A C 1
ATOM 2335 O O . GLU A 1 279 ? 59.774 14.780 -120.412 1.00 81.25 279 GLU A O 1
ATOM 2340 N N . GLN A 1 280 ? 59.802 15.779 -118.411 1.00 79.56 280 GLN A N 1
ATOM 2341 C CA . GLN A 1 280 ? 60.239 17.088 -118.916 1.00 79.56 280 GLN A CA 1
ATOM 2342 C C . GLN A 1 280 ? 61.636 17.037 -119.546 1.00 79.56 280 GLN A C 1
ATOM 2344 O O . GLN A 1 280 ? 61.865 17.693 -120.564 1.00 79.56 280 GLN A O 1
ATOM 2349 N N . GLN A 1 281 ? 62.560 16.253 -118.983 1.00 79.12 281 GLN A N 1
ATOM 2350 C CA . GLN A 1 281 ? 63.871 16.011 -119.590 1.00 79.12 281 GLN A CA 1
ATOM 2351 C C . GLN A 1 281 ? 63.743 15.260 -120.920 1.00 79.12 281 GLN A C 1
ATOM 2353 O O . GLN A 1 281 ? 64.371 15.675 -121.893 1.00 79.12 281 GLN A O 1
ATOM 2358 N N . ARG A 1 282 ? 62.875 14.239 -121.010 1.00 79.88 282 ARG A N 1
ATOM 2359 C CA . ARG A 1 282 ? 62.609 13.530 -122.274 1.00 79.88 282 ARG A CA 1
ATOM 2360 C C . ARG A 1 282 ? 62.054 14.471 -123.345 1.00 79.88 282 ARG A C 1
ATOM 2362 O O . ARG A 1 282 ? 62.572 14.497 -124.456 1.00 79.88 282 ARG A O 1
ATOM 2369 N N . ILE A 1 283 ? 61.064 15.298 -122.998 1.00 77.38 283 ILE A N 1
ATOM 2370 C CA . ILE A 1 283 ? 60.482 16.301 -123.908 1.00 77.38 283 ILE A CA 1
ATOM 2371 C C . ILE A 1 283 ? 61.545 17.314 -124.366 1.00 77.38 283 ILE A C 1
ATOM 2373 O O . ILE A 1 283 ? 61.569 17.719 -125.530 1.00 77.38 283 ILE A O 1
ATOM 2377 N N . ALA A 1 284 ? 62.445 17.735 -123.471 1.00 74.88 284 ALA A N 1
ATOM 2378 C CA . ALA A 1 284 ? 63.540 18.637 -123.818 1.00 74.88 284 ALA A CA 1
ATOM 2379 C C . ALA A 1 284 ? 64.562 17.984 -124.769 1.00 74.88 284 ALA A C 1
ATOM 2381 O O . ALA A 1 284 ? 65.053 18.646 -125.686 1.00 74.88 284 ALA A O 1
ATOM 2382 N N . GLU A 1 285 ? 64.866 16.696 -124.591 1.00 75.38 285 GLU A N 1
ATOM 2383 C CA . GLU A 1 285 ? 65.743 15.934 -125.487 1.00 75.38 285 GLU A CA 1
ATOM 2384 C C . GLU A 1 285 ? 65.105 15.658 -126.857 1.00 75.38 285 GLU A C 1
ATOM 2386 O O . GLU A 1 285 ? 65.791 15.773 -127.875 1.00 75.38 285 GLU A O 1
ATOM 2391 N N . GLU A 1 286 ? 63.804 15.363 -126.908 1.00 71.25 286 GLU A N 1
ATOM 2392 C CA . GLU A 1 286 ? 63.038 15.225 -128.155 1.00 71.25 286 GLU A CA 1
ATOM 2393 C C . GLU A 1 286 ? 63.024 16.547 -128.940 1.00 71.25 286 GLU A C 1
ATOM 2395 O O . GLU A 1 286 ? 63.420 16.567 -130.106 1.00 71.25 286 GLU A O 1
ATOM 2400 N N . ARG A 1 287 ? 62.739 17.684 -128.286 1.00 68.62 287 ARG A N 1
ATOM 2401 C CA . ARG A 1 287 ? 62.843 19.017 -128.918 1.00 68.62 287 ARG A CA 1
ATOM 2402 C C . ARG A 1 287 ? 64.251 19.338 -129.420 1.00 68.62 287 ARG A C 1
ATOM 2404 O O . ARG A 1 287 ? 64.408 20.007 -130.439 1.00 68.62 287 ARG A O 1
ATOM 2411 N N . LYS A 1 288 ? 65.290 18.878 -128.716 1.00 67.75 288 LYS A N 1
ATOM 2412 C CA . LYS A 1 288 ? 66.689 19.046 -129.140 1.00 67.75 288 LYS A CA 1
ATOM 2413 C C . LYS A 1 288 ? 67.015 18.210 -130.384 1.00 67.75 288 LYS A C 1
ATOM 2415 O O . LYS A 1 288 ? 67.821 18.653 -131.199 1.00 67.75 288 LYS A O 1
ATOM 2420 N N . LYS A 1 289 ? 66.402 17.033 -130.547 1.00 62.81 289 LYS A N 1
ATOM 2421 C CA . LYS A 1 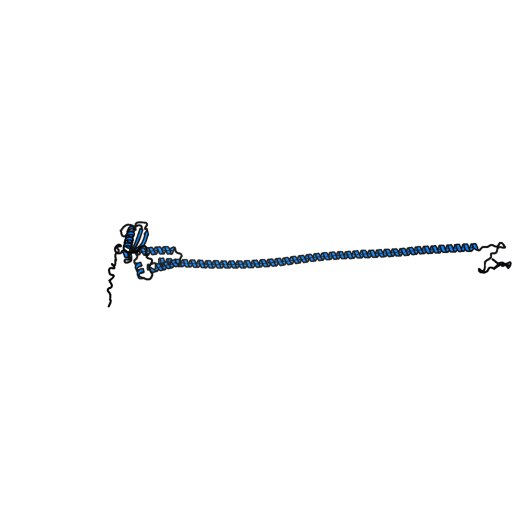289 ? 66.513 16.225 -131.774 1.00 62.81 289 LYS A CA 1
ATOM 2422 C C . LYS A 1 289 ? 65.789 16.880 -132.950 1.00 62.81 289 LYS A C 1
ATOM 2424 O O . LYS A 1 289 ? 66.410 17.046 -133.993 1.00 62.81 289 LYS A O 1
ATOM 2429 N N . GLU A 1 290 ? 64.558 17.353 -132.758 1.00 57.56 290 GLU A N 1
ATOM 2430 C CA . GLU A 1 290 ? 63.788 18.047 -133.807 1.00 57.56 290 GLU A CA 1
ATOM 2431 C C . GLU A 1 290 ? 64.492 19.325 -134.308 1.00 57.56 290 GLU A C 1
ATOM 2433 O O . GLU A 1 290 ? 64.549 19.588 -135.508 1.00 57.56 290 GLU A O 1
ATOM 2438 N N . LEU A 1 291 ? 65.111 20.097 -133.405 1.00 55.78 291 LEU A N 1
ATOM 2439 C CA . LEU A 1 291 ? 65.922 21.269 -133.767 1.00 55.78 291 LEU A CA 1
ATOM 2440 C C . LEU A 1 291 ? 67.188 20.916 -134.562 1.00 55.78 291 LEU A C 1
ATOM 2442 O O . LEU A 1 291 ? 67.630 21.727 -135.373 1.00 55.78 291 LEU A O 1
ATOM 2446 N N . ASN A 1 292 ? 67.769 19.733 -134.353 1.00 54.16 292 ASN A N 1
ATOM 2447 C CA . ASN A 1 292 ? 68.935 19.282 -135.114 1.00 54.16 292 ASN A CA 1
ATOM 2448 C C . ASN A 1 292 ? 68.561 18.780 -136.519 1.00 54.16 292 ASN A C 1
ATOM 2450 O O . ASN A 1 292 ? 69.364 18.932 -137.434 1.00 54.16 292 ASN A O 1
ATOM 2454 N N . GLU A 1 293 ? 67.356 18.241 -136.721 1.00 51.12 293 GLU A N 1
ATOM 2455 C CA . GLU A 1 293 ? 66.894 17.747 -138.031 1.00 51.12 293 GLU A CA 1
ATOM 2456 C C . GLU A 1 293 ? 66.456 18.875 -138.991 1.00 51.12 293 GLU A C 1
ATOM 2458 O O . GLU A 1 293 ? 66.472 18.697 -140.208 1.00 51.12 293 GLU A O 1
ATOM 2463 N N . LEU A 1 294 ? 66.141 20.072 -138.480 1.00 49.78 294 LEU A N 1
ATOM 2464 C CA . LEU A 1 294 ? 65.701 21.227 -139.282 1.00 49.78 294 LEU A CA 1
ATOM 2465 C C . LEU A 1 294 ? 66.836 22.076 -139.900 1.00 49.78 294 LEU A C 1
ATOM 2467 O O . LEU A 1 294 ? 66.546 23.007 -140.654 1.00 49.78 294 LEU A O 1
ATOM 2471 N N . PHE A 1 295 ? 68.115 21.792 -139.617 1.00 45.78 295 PHE A N 1
ATOM 2472 C CA . PHE A 1 295 ? 69.247 22.650 -140.022 1.00 45.78 295 PHE A CA 1
ATOM 2473 C C . PHE A 1 295 ? 70.167 22.100 -141.131 1.00 45.78 295 PHE A C 1
ATOM 2475 O O . PHE A 1 295 ? 71.100 22.801 -141.535 1.00 45.78 295 PHE A O 1
ATOM 2482 N N . ASP A 1 296 ? 69.886 20.926 -141.701 1.00 38.78 296 ASP A N 1
ATOM 2483 C CA . ASP A 1 296 ? 70.697 20.348 -142.782 1.00 38.78 296 ASP A CA 1
ATOM 2484 C C . ASP A 1 296 ? 70.158 20.715 -144.180 1.00 38.78 296 ASP A C 1
ATOM 2486 O O . ASP A 1 296 ? 69.363 19.996 -144.783 1.00 38.78 296 ASP A O 1
ATOM 2490 N N . PHE A 1 297 ? 70.628 21.838 -144.744 1.00 43.94 297 PHE A N 1
ATOM 2491 C CA . PHE A 1 297 ? 70.382 22.196 -146.152 1.00 43.94 297 PHE A CA 1
ATOM 2492 C C . PHE A 1 297 ? 71.622 21.910 -147.018 1.00 43.94 297 PHE A C 1
ATOM 2494 O O . PHE A 1 297 ? 72.646 22.593 -146.935 1.00 43.94 297 PHE A O 1
ATOM 2501 N N . ILE A 1 298 ? 71.529 20.884 -147.871 1.00 42.84 298 ILE A N 1
ATOM 2502 C CA . ILE A 1 298 ? 72.606 20.398 -148.749 1.00 42.84 298 ILE A CA 1
ATOM 2503 C C . ILE A 1 298 ? 72.597 21.159 -150.087 1.00 42.84 298 ILE A C 1
ATOM 2505 O O . ILE A 1 298 ? 71.654 21.050 -150.871 1.00 42.84 298 ILE A O 1
ATOM 2509 N N . CYS A 1 299 ? 73.685 21.874 -150.399 1.00 41.00 299 CYS A N 1
ATOM 2510 C CA . CYS A 1 299 ? 73.943 22.463 -151.720 1.00 41.00 299 CYS A CA 1
ATOM 2511 C C . CYS A 1 299 ? 74.859 21.541 -152.551 1.00 41.00 299 CYS A C 1
ATOM 2513 O O . CYS A 1 299 ? 75.998 21.268 -152.169 1.00 41.00 299 CYS A O 1
ATOM 2515 N N . LYS A 1 300 ? 74.355 21.049 -153.692 1.00 41.47 300 LYS A N 1
ATOM 2516 C CA . LYS A 1 300 ? 74.963 20.016 -154.559 1.00 41.47 300 LYS A CA 1
ATOM 2517 C C . LYS A 1 300 ? 76.086 20.537 -155.474 1.00 41.47 300 LYS A C 1
ATOM 2519 O O . LYS A 1 300 ? 76.063 20.310 -156.681 1.00 41.47 300 LYS A O 1
ATOM 2524 N N . CYS A 1 301 ? 77.099 21.184 -154.902 1.00 42.88 301 CYS A N 1
ATOM 2525 C CA . CYS A 1 301 ? 78.340 21.507 -155.611 1.00 42.88 301 CYS A CA 1
ATOM 2526 C C . CYS A 1 301 ? 79.532 21.308 -154.655 1.00 42.88 301 CYS A C 1
ATOM 2528 O O . CYS A 1 301 ? 79.836 22.181 -153.849 1.00 42.88 301 CYS A O 1
ATOM 2530 N N . THR A 1 302 ? 80.209 20.156 -154.741 1.00 39.91 302 THR A N 1
ATOM 2531 C CA . THR A 1 302 ? 81.460 19.797 -154.025 1.00 39.91 302 THR A CA 1
ATOM 2532 C C . THR A 1 302 ? 81.394 19.716 -152.483 1.00 39.91 302 THR A C 1
ATOM 2534 O O . THR A 1 302 ? 81.777 20.651 -151.790 1.00 39.91 302 THR A O 1
ATOM 2537 N N . ASN A 1 303 ? 80.952 18.555 -151.965 1.00 47.59 303 ASN A N 1
ATOM 2538 C CA . ASN A 1 303 ? 81.148 17.980 -150.611 1.00 47.59 303 ASN A CA 1
ATOM 2539 C C . ASN A 1 303 ? 81.903 18.838 -149.565 1.00 47.59 303 ASN A C 1
ATOM 2541 O O . ASN A 1 303 ? 83.006 18.500 -149.144 1.00 47.59 303 ASN A O 1
ATOM 2545 N N . THR A 1 304 ? 81.298 19.933 -149.098 1.00 43.69 304 THR A N 1
ATOM 2546 C CA . THR A 1 304 ? 81.755 20.663 -147.904 1.00 43.69 304 THR A CA 1
ATOM 2547 C C . THR A 1 304 ? 80.590 21.401 -147.239 1.00 43.69 304 THR A C 1
ATOM 2549 O O . THR A 1 304 ? 79.769 22.021 -147.909 1.00 43.69 304 THR A O 1
ATOM 2552 N N . VAL A 1 305 ? 80.516 21.290 -145.909 1.00 47.22 305 VAL A N 1
ATOM 2553 C CA . VAL A 1 305 ? 79.402 21.723 -145.045 1.00 47.22 305 VAL A CA 1
ATOM 2554 C C . VAL A 1 305 ? 79.529 23.209 -144.684 1.00 47.22 305 VAL A C 1
ATOM 2556 O O . VAL A 1 305 ? 80.596 23.656 -144.258 1.00 47.22 305 VAL A O 1
ATOM 2559 N N . TYR A 1 306 ? 78.441 23.977 -144.810 1.00 46.25 306 TYR A N 1
ATOM 2560 C CA . TYR A 1 306 ? 78.375 25.379 -144.382 1.00 46.25 306 TYR A CA 1
ATOM 2561 C C . TYR A 1 306 ? 77.885 25.473 -142.928 1.00 46.25 306 TYR A C 1
ATOM 2563 O O . TYR A 1 306 ? 76.780 25.042 -142.619 1.00 46.25 306 TYR A O 1
ATOM 2571 N N . LYS A 1 307 ? 78.682 26.076 -142.034 1.00 46.06 307 LYS A N 1
ATOM 2572 C CA . LYS A 1 307 ? 78.248 26.479 -140.682 1.00 46.06 307 LYS A CA 1
ATOM 2573 C C . LYS A 1 307 ? 77.867 27.963 -140.676 1.00 46.06 307 LYS A C 1
ATOM 2575 O O . LYS A 1 307 ? 78.674 28.796 -141.090 1.00 46.06 307 LYS A O 1
ATOM 2580 N N . LYS A 1 308 ? 76.671 28.300 -140.172 1.00 44.75 308 LYS A N 1
ATOM 2581 C CA . LYS A 1 308 ? 76.291 29.683 -139.822 1.00 44.75 308 LYS A CA 1
ATOM 2582 C C . LYS A 1 308 ? 77.185 30.169 -138.675 1.00 44.75 308 LYS A C 1
ATOM 2584 O O . LYS A 1 308 ? 77.271 29.505 -137.648 1.00 44.75 308 LYS A O 1
ATOM 2589 N N . CYS A 1 309 ? 77.846 31.313 -138.862 1.00 44.59 309 CYS A N 1
ATOM 2590 C CA . CYS A 1 309 ? 78.784 31.884 -137.888 1.00 44.59 309 CYS A CA 1
ATOM 2591 C C . CYS A 1 309 ? 78.220 33.088 -137.107 1.00 44.59 309 CYS A C 1
ATOM 2593 O O . CYS A 1 309 ? 78.916 33.585 -136.229 1.00 44.59 309 CYS A O 1
ATOM 2595 N N . ASN A 1 310 ? 77.002 33.572 -137.399 1.00 45.88 310 ASN A N 1
ATOM 2596 C CA . ASN A 1 310 ? 76.367 34.642 -136.618 1.00 45.88 310 ASN A CA 1
ATOM 2597 C C . ASN A 1 310 ? 74.829 34.690 -136.838 1.00 45.88 310 ASN A C 1
ATOM 2599 O O . ASN A 1 310 ? 74.416 34.545 -137.990 1.00 45.88 310 ASN A O 1
ATOM 2603 N N . PRO A 1 311 ? 73.975 34.880 -135.806 1.00 50.75 311 PRO A N 1
ATOM 2604 C CA . PRO A 1 311 ? 72.508 34.806 -135.923 1.00 50.75 311 PRO A CA 1
ATOM 2605 C C . PRO A 1 311 ? 71.789 36.104 -136.337 1.00 50.75 311 PRO A C 1
ATOM 2607 O O . PRO A 1 311 ? 70.564 36.097 -136.402 1.00 50.75 311 PRO A O 1
ATOM 2610 N N . HIS A 1 312 ? 72.502 37.212 -136.569 1.00 52.31 312 HIS A N 1
ATOM 2611 C CA . HIS A 1 312 ? 71.887 38.550 -136.621 1.00 52.31 312 HIS A CA 1
ATOM 2612 C C . HIS A 1 312 ? 72.164 39.386 -137.889 1.00 52.31 312 HIS A C 1
ATOM 2614 O O . HIS A 1 312 ? 71.893 40.583 -137.867 1.00 52.31 312 HIS A O 1
ATOM 2620 N N . SER A 1 313 ? 72.679 38.816 -138.990 1.00 49.88 313 SER A N 1
ATOM 2621 C CA . SER A 1 313 ? 72.694 39.522 -140.289 1.00 49.88 313 SER A CA 1
ATOM 2622 C C . SER A 1 313 ? 72.860 38.606 -141.516 1.00 49.88 313 SER A C 1
ATOM 2624 O O . SER A 1 313 ? 73.437 37.518 -141.431 1.00 49.88 313 SER A O 1
ATOM 2626 N N . ASP A 1 314 ? 72.347 39.084 -142.658 1.00 52.78 314 ASP A N 1
ATOM 2627 C CA . ASP A 1 314 ? 71.775 38.282 -143.759 1.00 52.78 314 ASP A CA 1
ATOM 2628 C C . ASP A 1 314 ? 72.676 38.076 -144.998 1.00 52.78 314 ASP A C 1
ATOM 2630 O O . ASP A 1 314 ? 72.203 37.807 -146.107 1.00 52.78 314 ASP A O 1
ATOM 2634 N N . GLU A 1 315 ? 74.000 38.161 -144.837 1.00 52.41 315 GLU A N 1
ATOM 2635 C CA . GLU A 1 315 ? 74.956 37.902 -145.925 1.00 52.41 315 GLU A CA 1
ATOM 2636 C C . GLU A 1 315 ? 75.529 36.475 -145.873 1.00 52.41 315 GLU A C 1
ATOM 2638 O O . GLU A 1 315 ? 76.369 36.145 -145.032 1.00 52.41 315 GLU A O 1
ATOM 2643 N N . LEU A 1 316 ? 75.158 35.622 -146.836 1.00 53.97 316 LEU A N 1
ATOM 2644 C CA . LEU A 1 316 ? 75.807 34.321 -147.039 1.00 53.97 316 LEU A CA 1
ATOM 2645 C C . LEU A 1 316 ? 76.995 34.468 -148.004 1.00 53.97 316 LEU A C 1
ATOM 2647 O O . LEU A 1 316 ? 76.817 34.678 -149.206 1.00 53.97 316 LEU A O 1
ATOM 2651 N N . ARG A 1 317 ? 78.226 34.336 -147.486 1.00 50.41 317 ARG A N 1
ATOM 2652 C CA . ARG A 1 317 ? 79.470 34.383 -148.281 1.00 50.41 317 ARG A CA 1
ATOM 2653 C C . ARG A 1 317 ? 80.062 33.001 -148.527 1.00 50.41 317 ARG A C 1
ATOM 2655 O O . ARG A 1 317 ? 80.423 32.284 -147.593 1.00 50.41 317 ARG A O 1
ATOM 2662 N N . CYS A 1 318 ? 80.274 32.661 -149.799 1.00 52.88 318 CYS A N 1
ATOM 2663 C CA . CYS A 1 318 ? 81.086 31.503 -150.163 1.00 52.88 318 CYS A CA 1
ATOM 2664 C C . CYS A 1 318 ? 82.583 31.820 -150.015 1.00 52.88 318 CYS A C 1
ATOM 2666 O O . CYS A 1 318 ? 83.137 32.599 -150.792 1.00 52.88 318 CYS A O 1
ATOM 2668 N N . LYS A 1 319 ? 83.263 31.154 -149.069 1.00 49.88 319 LYS A N 1
ATOM 2669 C CA . LYS A 1 319 ? 84.706 31.331 -148.803 1.00 49.88 319 LYS A CA 1
ATOM 2670 C C . LYS A 1 319 ? 85.631 31.056 -150.000 1.00 49.88 319 LYS A C 1
ATOM 2672 O O . LYS A 1 319 ? 86.769 31.503 -149.968 1.00 49.88 319 LYS A O 1
ATOM 2677 N N . LYS A 1 320 ? 85.181 30.328 -151.031 1.00 44.94 320 LYS A N 1
ATOM 2678 C CA . LYS A 1 320 ? 86.024 29.921 -152.174 1.00 44.94 320 LYS A CA 1
ATOM 2679 C C . LYS A 1 320 ? 85.752 30.657 -153.489 1.00 44.94 320 LYS A C 1
ATOM 2681 O O . LYS A 1 320 ? 86.652 30.722 -154.312 1.00 44.94 320 LYS A O 1
ATOM 2686 N N . CYS A 1 321 ? 84.555 31.203 -153.709 1.00 52.38 321 CYS A N 1
ATOM 2687 C CA . CYS A 1 321 ? 84.227 31.899 -154.964 1.00 52.38 321 CYS A CA 1
ATOM 2688 C C . CYS A 1 321 ? 83.693 33.322 -154.773 1.00 52.38 321 CYS A C 1
ATOM 2690 O O . CYS A 1 321 ? 83.308 33.957 -155.750 1.00 52.38 321 CYS A O 1
ATOM 2692 N N . GLY A 1 322 ? 83.639 33.818 -153.532 1.00 51.84 322 GLY A N 1
ATOM 2693 C CA . GLY A 1 322 ? 83.321 35.214 -153.221 1.00 51.84 322 GLY A CA 1
ATOM 2694 C C . GLY A 1 322 ? 81.905 35.672 -153.582 1.00 51.84 322 GLY A C 1
ATOM 2695 O O . GLY A 1 322 ? 81.545 36.799 -153.259 1.00 51.84 322 GLY A O 1
ATOM 2696 N N . LYS A 1 323 ? 81.080 34.827 -154.216 1.00 49.59 323 LYS A N 1
ATOM 2697 C CA . LYS A 1 323 ? 79.702 35.171 -154.575 1.00 49.59 323 LYS A CA 1
ATOM 2698 C C . LYS A 1 323 ? 78.867 35.364 -153.310 1.00 49.59 323 LYS A C 1
ATOM 2700 O O . LYS A 1 323 ? 78.741 34.448 -152.495 1.00 49.59 323 LYS A O 1
ATOM 2705 N N . VAL A 1 324 ? 78.320 36.569 -153.185 1.00 54.31 324 VAL A N 1
ATOM 2706 C CA . VAL A 1 324 ? 77.373 36.989 -152.151 1.00 54.31 324 VAL A CA 1
ATOM 2707 C C . VAL A 1 324 ? 75.970 36.788 -152.708 1.00 54.31 324 VAL A C 1
ATOM 2709 O O . VAL A 1 324 ? 75.690 37.188 -153.839 1.00 54.31 324 VAL A O 1
ATOM 2712 N N . LYS A 1 325 ? 75.093 36.159 -151.929 1.00 47.91 325 LYS A N 1
ATOM 2713 C CA . LYS A 1 325 ? 73.656 36.130 -152.206 1.00 47.91 325 LYS A CA 1
ATOM 2714 C C . LYS A 1 325 ? 72.961 36.755 -151.001 1.00 47.91 325 LYS A C 1
ATOM 2716 O O . LYS A 1 325 ? 73.133 36.255 -149.891 1.00 47.91 325 LYS A O 1
ATOM 2721 N N . SER A 1 326 ? 72.239 37.850 -151.221 1.00 40.62 326 SER A N 1
ATOM 2722 C CA . SER A 1 326 ? 71.340 38.417 -150.220 1.00 40.62 326 SER A CA 1
ATOM 2723 C C . SER A 1 326 ? 70.176 37.450 -150.021 1.00 40.62 326 SER A C 1
ATOM 2725 O O . SER A 1 326 ? 69.549 37.022 -150.996 1.00 40.62 326 SER A O 1
ATOM 2727 N N . ALA A 1 327 ? 69.933 37.048 -148.777 1.00 46.09 327 ALA A N 1
ATOM 2728 C CA . ALA A 1 327 ? 68.699 36.365 -148.427 1.00 46.09 327 ALA A CA 1
ATOM 2729 C C . ALA A 1 327 ? 67.616 37.433 -148.222 1.00 46.09 327 ALA A C 1
ATOM 2731 O O . ALA A 1 327 ? 67.821 38.379 -147.465 1.00 46.09 327 ALA A O 1
ATOM 2732 N N . ALA A 1 328 ? 66.532 37.301 -148.985 1.00 39.03 328 ALA A N 1
ATOM 2733 C CA . ALA A 1 328 ? 65.247 37.919 -148.685 1.00 39.03 328 ALA A CA 1
ATOM 2734 C C . ALA A 1 328 ? 64.628 37.282 -147.435 1.00 39.03 328 ALA A C 1
ATOM 2736 O O . ALA A 1 328 ? 64.943 36.089 -147.188 1.00 39.03 328 ALA A O 1
#

Secondary structure (DSSP, 8-state):
-----PPP-----------TTTSGGGEEEEEEEE-SSTTEE-TTS-EESEEEEEEETTT--EEEE-HHHHHHHHHHHHHTT---TTS--TT---TT-HHHHHHGGGS-HHHHHHHHHHHHHHHHH---HHHHHHHHHHHHHT-S--HHHHHHHHHHHHHHHHHHHHHHHHHHHHHHHHHHHHHHHHHHHHHHHHHHHHHHHHHHHHHHHHHHHHHHHHHHHHHHHHHHHHHHHHHHHHHHHHHHHHHHHHHHHHHHHHHHHHHHHHHHHHHHHHHHHHHHHHHHHHHHHHHHHT-----SSSS-PPPP--SS--EEE-TTT--EEE--

Sequence (328 aa):
MGDRHRFEPNILKLSQSNNIDEALLEWYFFSQDRVHTKSERCVCNSNITIVHTYLNSKTGQACLLGGKCHRKMKEAARRNGLQSSDSRTCMEFEPTTYTEITDLCAYSAEILLKILSKIRTAVLNTYNIKELQEYKRLILTFAIDTSEVVQLINERIQQRTAEIERERLERERQECERQQYLQRQREIAAEQRRIMQEAARVADEQEIDRKRQEAVRRLIELQRENARKEAELHQQRIRDAEIKAERAAQDLIREEQRRMWRIEMEKKEAVERERIRIEQQRIAEERKKELNELFDFICKCTNTVYKKCNPHSDELRCKKCGKVKSAA